Protein AF-A0A1A7ZQZ2-F1 (afdb_monomer)

InterPro domains:
  IPR002048 EF-hand domain [PF13405] (185-210)
  IPR002048 EF-hand domain [PS50222] (180-215)
  IPR002048 EF-hand domain [SM00054] (184-212)
  IPR011992 EF-hand domain pair [SSF47473] (107-256)

Foldseek 3Di:
DDCPPLQDLPDDALPHDDPVVSVVSVVVDPDDDDDDDDDPDDDDDPVCVVPVVVVVQVVQCVVCVVVVHDRDQWDDDPSFTFHAFLQWTFTLDFLLVVLLVLLVVQPQDLVLVVQLLVLLLVQCDDPHPHQKDALVRSCVSSVGPDSVSSQVSQVSQDPDRIDGSLLNNQQNVLQAPSDDPLVSLVSLQVSLPPVPPQADDLVSVQVSSCSNSSHGGDRCPSLLCQLCVPHGNGSVSSVCCCCPPPRNVCCSPPVSYHDDPDDPGGPDPPDPDPPPPPDDDDDDDDDDDDDD

Structure (mmCIF, N/CA/C/O backbone):
data_AF-A0A1A7ZQZ2-F1
#
_entry.id   AF-A0A1A7ZQZ2-F1
#
loop_
_atom_site.group_PDB
_atom_site.id
_atom_site.type_symbol
_atom_site.label_atom_id
_atom_site.label_alt_id
_atom_site.label_comp_id
_atom_site.label_asym_id
_atom_site.label_entity_id
_atom_site.label_seq_id
_atom_site.pdbx_PDB_ins_code
_atom_site.Cartn_x
_atom_site.Cartn_y
_atom_site.Cartn_z
_atom_site.occupancy
_atom_site.B_iso_or_equiv
_atom_site.auth_seq_id
_atom_site.auth_comp_id
_atom_site.auth_asym_id
_atom_site.auth_atom_id
_atom_site.pdbx_PDB_model_num
ATOM 1 N N . ARG A 1 1 ? 10.767 -25.974 -25.311 1.00 27.70 1 ARG A N 1
ATOM 2 C CA . ARG A 1 1 ? 11.818 -24.930 -25.396 1.00 27.70 1 ARG A CA 1
ATOM 3 C C . ARG A 1 1 ? 11.233 -23.662 -24.800 1.00 27.70 1 ARG A C 1
ATOM 5 O O . ARG A 1 1 ? 10.136 -23.304 -25.200 1.00 27.70 1 ARG A O 1
ATOM 12 N N . LEU A 1 2 ? 11.916 -23.093 -23.803 1.00 24.80 2 LEU A N 1
ATOM 13 C CA . LEU A 1 2 ? 11.577 -21.841 -23.124 1.00 24.80 2 LEU A CA 1
ATOM 14 C C . LEU A 1 2 ? 11.190 -20.768 -24.150 1.00 24.80 2 LEU A C 1
ATOM 16 O O . LEU A 1 2 ? 12.059 -20.237 -24.837 1.00 24.80 2 LEU A O 1
ATOM 20 N N . TRP A 1 3 ? 9.912 -20.413 -24.209 1.00 25.89 3 TRP A N 1
ATOM 21 C CA . TRP A 1 3 ? 9.538 -19.065 -24.607 1.00 25.89 3 TRP A CA 1
ATOM 22 C C . TRP A 1 3 ? 9.834 -18.179 -23.397 1.00 25.89 3 TRP A C 1
ATOM 24 O O . TRP A 1 3 ? 8.954 -17.855 -22.608 1.00 25.89 3 TRP A O 1
ATOM 34 N N . MET A 1 4 ? 11.113 -17.831 -23.214 1.00 28.89 4 MET A N 1
ATOM 35 C CA . MET A 1 4 ? 11.409 -16.521 -22.648 1.00 28.89 4 MET A CA 1
ATOM 36 C C . MET A 1 4 ? 10.669 -15.549 -23.556 1.00 28.89 4 MET A C 1
ATOM 38 O O . MET A 1 4 ? 10.944 -15.520 -24.756 1.00 28.89 4 MET A O 1
ATOM 42 N N . ALA A 1 5 ? 9.667 -14.867 -23.006 1.00 40.78 5 ALA A N 1
ATOM 43 C CA . ALA A 1 5 ? 8.962 -13.799 -23.687 1.00 40.78 5 ALA A CA 1
ATOM 44 C C . ALA A 1 5 ? 9.997 -12.962 -24.448 1.00 40.78 5 ALA A C 1
ATOM 46 O O . ALA A 1 5 ? 10.929 -12.437 -23.831 1.00 40.78 5 ALA A O 1
ATOM 47 N N . LEU A 1 6 ? 9.893 -12.903 -25.783 1.00 47.00 6 LEU A N 1
ATOM 48 C CA . LEU A 1 6 ? 10.636 -11.904 -26.540 1.00 47.00 6 LEU A CA 1
ATOM 49 C C . LEU A 1 6 ? 10.371 -10.576 -25.829 1.00 47.00 6 LEU A C 1
ATOM 51 O O . LEU A 1 6 ? 9.205 -10.230 -25.639 1.00 47.00 6 LEU A O 1
ATOM 55 N N . LYS A 1 7 ? 11.425 -9.879 -25.380 1.00 56.34 7 LYS A N 1
ATOM 56 C CA . LYS A 1 7 ? 11.291 -8.511 -24.868 1.00 56.34 7 LYS A CA 1
ATOM 57 C C . LYS A 1 7 ? 10.567 -7.717 -25.953 1.00 56.34 7 LYS A C 1
ATOM 59 O O . LYS A 1 7 ? 11.128 -7.460 -27.016 1.00 56.34 7 LYS A O 1
ATOM 64 N N . ASP A 1 8 ? 9.299 -7.434 -25.693 1.00 60.53 8 ASP A N 1
ATOM 65 C CA . ASP A 1 8 ? 8.398 -6.772 -26.618 1.00 60.53 8 ASP A CA 1
ATOM 66 C C . ASP A 1 8 ? 8.862 -5.318 -26.749 1.00 60.53 8 ASP A C 1
ATOM 68 O O . ASP A 1 8 ? 8.867 -4.565 -25.774 1.00 60.53 8 ASP A O 1
ATOM 72 N N . THR A 1 9 ? 9.360 -4.951 -27.929 1.00 68.12 9 THR A N 1
ATOM 73 C CA . THR A 1 9 ? 9.824 -3.589 -28.237 1.00 68.12 9 THR A CA 1
ATOM 74 C C . THR A 1 9 ? 8.686 -2.674 -28.679 1.00 68.12 9 THR A C 1
ATOM 76 O O . THR A 1 9 ? 8.892 -1.469 -28.808 1.00 68.12 9 THR A O 1
ATOM 79 N N . VAL A 1 10 ? 7.493 -3.233 -28.914 1.00 68.00 10 VAL A N 1
ATOM 80 C CA . VAL A 1 10 ? 6.331 -2.526 -29.463 1.00 68.00 10 VAL A CA 1
ATOM 81 C C . VAL A 1 10 ? 5.355 -2.148 -28.350 1.00 68.00 10 VAL A C 1
ATOM 83 O O . VAL A 1 10 ? 4.815 -1.041 -28.347 1.00 68.00 10 VAL A O 1
ATOM 86 N N . ARG A 1 11 ? 5.136 -3.036 -27.374 1.00 66.25 11 ARG A N 1
ATOM 87 C CA . ARG A 1 11 ? 4.240 -2.774 -26.241 1.00 66.25 11 ARG A CA 1
ATOM 88 C C . ARG A 1 11 ? 4.953 -1.994 -25.138 1.00 66.25 11 ARG A C 1
ATOM 90 O O . ARG A 1 11 ? 5.853 -2.498 -24.471 1.00 66.25 11 ARG A O 1
ATOM 97 N N . TRP A 1 12 ? 4.486 -0.775 -24.889 1.00 63.16 12 TRP A N 1
ATOM 98 C CA . TRP A 1 12 ? 4.912 0.030 -23.747 1.00 63.16 12 TRP A CA 1
ATOM 99 C C . TRP A 1 12 ? 4.118 -0.360 -22.500 1.00 63.16 12 TRP A C 1
ATOM 101 O O . TRP A 1 12 ? 2.915 -0.124 -22.419 1.00 63.16 12 TRP A O 1
ATOM 111 N N . ALA A 1 13 ? 4.798 -0.953 -21.522 1.00 64.44 13 ALA A N 1
ATOM 112 C CA . ALA A 1 13 ? 4.244 -1.241 -20.203 1.00 64.44 13 ALA A CA 1
ATOM 113 C C . ALA A 1 13 ? 4.771 -0.242 -19.161 1.00 64.44 13 ALA A C 1
ATOM 115 O O . ALA A 1 13 ? 5.848 0.330 -19.322 1.00 64.44 13 ALA A O 1
ATOM 116 N N . TYR A 1 14 ? 4.036 -0.062 -18.060 1.00 60.78 14 TYR A N 1
ATOM 117 C CA . TYR A 1 14 ? 4.428 0.841 -16.966 1.00 60.78 14 TYR A CA 1
ATOM 118 C C . TYR A 1 14 ? 5.771 0.450 -16.310 1.00 60.78 14 TYR A C 1
ATOM 120 O O . TYR A 1 14 ? 6.513 1.321 -15.868 1.00 60.78 14 TYR A O 1
ATOM 128 N N . ASN A 1 15 ? 6.095 -0.849 -16.276 1.00 63.97 15 ASN A N 1
ATOM 129 C CA . ASN A 1 15 ? 7.399 -1.394 -15.883 1.00 63.97 15 ASN A CA 1
ATOM 130 C C . ASN A 1 15 ? 8.128 -1.962 -17.114 1.00 63.97 15 ASN A C 1
ATOM 132 O O . ASN A 1 15 ? 8.557 -3.116 -17.139 1.00 63.97 15 ASN A O 1
ATOM 136 N N . GLY A 1 16 ? 8.125 -1.177 -18.190 1.00 65.56 16 GLY A N 1
ATOM 137 C CA . GLY A 1 16 ? 8.640 -1.562 -19.494 1.00 65.56 16 GLY A CA 1
ATOM 138 C C . GLY A 1 16 ? 10.149 -1.385 -19.638 1.00 65.56 16 GLY A C 1
ATOM 139 O O . GLY A 1 16 ? 10.826 -0.751 -18.831 1.00 65.56 16 GLY A O 1
ATOM 140 N N . THR A 1 17 ? 10.658 -1.946 -20.727 1.00 73.75 17 THR A N 1
ATOM 141 C CA . THR A 1 17 ? 12.045 -1.842 -21.180 1.00 73.75 17 THR A CA 1
ATOM 142 C C . THR A 1 17 ? 12.477 -0.374 -21.302 1.00 73.75 17 THR A C 1
ATOM 144 O O . THR A 1 17 ? 11.723 0.457 -21.813 1.00 73.75 17 THR A O 1
ATOM 147 N N . THR A 1 18 ? 13.688 -0.026 -20.856 1.00 78.62 18 THR A N 1
ATOM 148 C CA . THR A 1 18 ? 14.176 1.362 -20.966 1.00 78.62 18 THR A CA 1
ATOM 149 C C . THR A 1 18 ? 14.330 1.772 -22.432 1.00 78.62 18 THR A C 1
ATOM 151 O O . THR A 1 18 ? 14.593 0.934 -23.291 1.00 78.62 18 THR A O 1
ATOM 154 N N . TRP A 1 19 ? 14.240 3.070 -22.749 1.00 81.31 19 TRP A N 1
ATOM 155 C CA . TRP A 1 19 ? 14.317 3.527 -24.147 1.00 81.31 19 TRP A CA 1
ATOM 156 C C . TRP A 1 19 ? 15.609 3.086 -24.860 1.00 81.31 19 TRP A C 1
ATOM 158 O O . TRP A 1 19 ? 15.578 2.770 -26.045 1.00 81.31 19 TRP A O 1
ATOM 168 N N . LYS A 1 20 ? 16.739 3.010 -24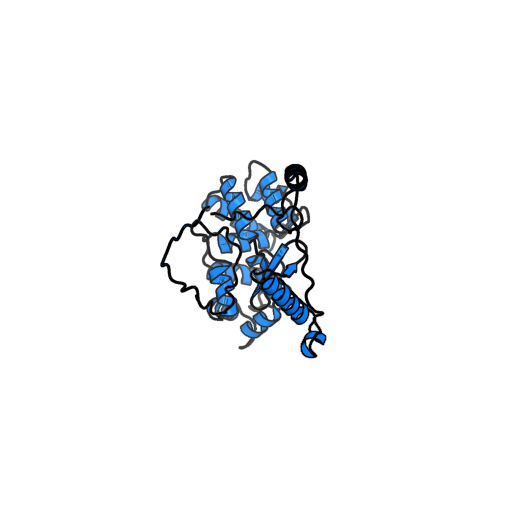.139 1.00 85.12 20 LYS A N 1
ATOM 169 C CA . LYS A 1 20 ? 18.024 2.541 -24.687 1.00 85.12 20 LYS A CA 1
ATOM 170 C C . LYS A 1 20 ? 17.965 1.068 -25.064 1.00 85.12 20 LYS A C 1
ATOM 172 O O . LYS A 1 20 ? 18.412 0.687 -26.141 1.00 85.12 20 LYS A O 1
ATOM 177 N N . GLU A 1 21 ? 17.399 0.251 -24.182 1.00 82.94 21 GLU A N 1
ATOM 178 C CA . GLU A 1 21 ? 17.179 -1.165 -24.450 1.00 82.94 21 GLU A CA 1
ATOM 179 C C . GLU A 1 21 ? 16.176 -1.356 -25.593 1.00 82.94 21 GLU A C 1
ATOM 181 O O . GLU A 1 21 ? 16.406 -2.205 -26.442 1.00 82.94 21 GLU A O 1
ATOM 186 N N . VAL A 1 22 ? 15.108 -0.553 -25.670 1.00 84.38 22 VAL A N 1
ATOM 187 C CA . VAL A 1 22 ? 14.148 -0.598 -26.787 1.00 84.38 22 VAL A CA 1
ATOM 188 C C . VAL A 1 22 ? 14.855 -0.310 -28.106 1.00 84.38 22 VAL A C 1
ATOM 190 O O . VAL A 1 22 ? 14.703 -1.086 -29.045 1.00 84.38 22 VAL A O 1
ATOM 193 N N . VAL A 1 23 ? 15.662 0.754 -28.175 1.00 85.69 23 VAL A N 1
ATOM 194 C CA . VAL A 1 23 ? 16.446 1.080 -29.375 1.00 85.69 23 VAL A CA 1
ATOM 195 C C . VAL A 1 23 ? 17.375 -0.075 -29.726 1.00 85.69 23 VAL A C 1
ATOM 197 O O . VAL A 1 23 ? 17.334 -0.545 -30.855 1.00 85.69 23 VAL A O 1
ATOM 200 N N . TRP A 1 24 ? 18.144 -0.582 -28.762 1.00 86.25 24 TRP A N 1
ATOM 201 C CA . TRP A 1 24 ? 19.064 -1.700 -28.977 1.00 86.25 24 TRP A CA 1
ATOM 202 C C . TRP A 1 24 ? 18.358 -2.967 -29.472 1.00 86.25 24 TRP A C 1
ATOM 204 O O . TRP A 1 24 ? 18.794 -3.589 -30.438 1.00 86.25 24 TRP A O 1
ATOM 214 N N . HIS A 1 25 ? 17.253 -3.354 -28.836 1.00 82.88 25 HIS A N 1
ATOM 215 C CA . HIS A 1 25 ? 16.482 -4.530 -29.223 1.00 82.88 25 HIS A CA 1
ATOM 216 C C . HIS A 1 25 ? 15.820 -4.350 -30.589 1.00 82.88 25 HIS A C 1
ATOM 218 O O . HIS A 1 25 ? 15.781 -5.304 -31.359 1.00 82.88 25 HIS A O 1
ATOM 224 N N . THR A 1 26 ? 15.356 -3.141 -30.910 1.00 83.38 26 THR A N 1
ATOM 225 C CA . THR A 1 26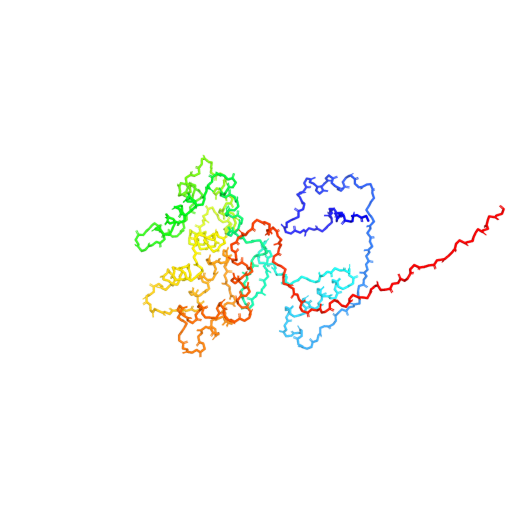 ? 14.751 -2.828 -32.210 1.00 83.38 26 THR A CA 1
ATOM 226 C C . THR A 1 26 ? 15.798 -2.860 -33.319 1.00 83.38 26 THR A C 1
ATOM 228 O O . THR A 1 26 ? 15.580 -3.497 -34.341 1.00 83.38 26 THR A O 1
ATOM 231 N N . THR A 1 27 ? 16.968 -2.246 -33.119 1.00 85.25 27 THR A N 1
ATOM 232 C CA . THR A 1 27 ? 18.039 -2.234 -34.130 1.00 85.25 27 THR A CA 1
ATOM 233 C C . THR A 1 27 ? 18.739 -3.583 -34.278 1.00 85.25 27 THR A C 1
ATOM 235 O O . THR A 1 27 ? 19.293 -3.867 -35.337 1.00 85.25 27 THR A O 1
ATOM 238 N N . SER A 1 28 ? 18.693 -4.436 -33.251 1.00 86.00 28 SER A N 1
ATOM 239 C CA . SER A 1 28 ? 19.222 -5.806 -33.308 1.00 86.00 28 SER A CA 1
ATOM 240 C C . SER A 1 28 ? 18.268 -6.799 -33.987 1.00 86.00 28 SER A C 1
ATOM 242 O O . SER A 1 28 ? 18.670 -7.925 -34.279 1.00 86.00 28 SER A O 1
ATOM 244 N N . GLN A 1 29 ? 17.010 -6.418 -34.242 1.00 81.44 29 GLN A N 1
ATOM 245 C CA . GLN A 1 29 ? 16.034 -7.234 -34.967 1.00 81.44 29 GLN A CA 1
ATOM 246 C C . GLN A 1 29 ? 15.949 -6.766 -36.423 1.00 81.44 29 GLN A C 1
ATOM 248 O O . GLN A 1 29 ? 15.267 -5.800 -36.740 1.00 81.44 29 GLN A O 1
ATOM 253 N N . LEU A 1 30 ? 16.617 -7.482 -37.334 1.00 80.25 30 LEU A N 1
ATOM 254 C CA . LEU A 1 30 ? 16.570 -7.178 -38.775 1.00 80.25 30 LEU A CA 1
ATOM 255 C C . LEU A 1 30 ? 15.156 -7.303 -39.373 1.00 80.25 30 LEU A C 1
ATOM 257 O O . LEU A 1 30 ? 14.872 -6.700 -40.404 1.00 80.25 30 LEU A O 1
ATOM 261 N N . TYR A 1 31 ? 14.283 -8.097 -38.745 1.00 80.94 31 TYR A N 1
ATOM 262 C CA . TYR A 1 31 ? 12.901 -8.284 -39.165 1.00 80.94 31 TYR A CA 1
ATOM 263 C C . TYR A 1 31 ? 12.002 -8.610 -37.967 1.00 80.94 31 TYR A C 1
ATOM 265 O O . TYR A 1 31 ? 12.311 -9.512 -37.185 1.00 80.94 31 TYR A O 1
ATOM 273 N N . THR A 1 32 ? 10.875 -7.906 -37.849 1.00 77.25 32 THR A N 1
ATOM 274 C CA . THR A 1 32 ? 9.854 -8.144 -36.819 1.00 77.25 32 THR A CA 1
ATOM 275 C C . THR A 1 32 ? 8.579 -8.632 -37.496 1.00 77.25 32 THR A C 1
ATOM 277 O O . THR A 1 32 ? 7.908 -7.886 -38.206 1.00 77.25 32 THR A O 1
ATOM 280 N N . ASN A 1 33 ? 8.240 -9.901 -37.271 1.00 81.12 33 ASN A N 1
ATOM 281 C CA . ASN A 1 33 ? 6.971 -10.466 -37.714 1.00 81.12 33 ASN A CA 1
ATOM 282 C C . ASN A 1 33 ? 5.835 -9.941 -36.833 1.00 81.12 33 ASN A C 1
ATOM 284 O O . ASN A 1 33 ? 5.819 -10.205 -35.632 1.00 81.12 33 ASN A O 1
ATOM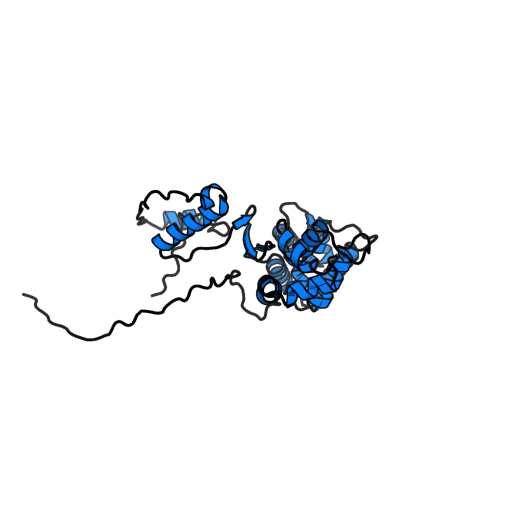 288 N N . MET A 1 34 ? 4.868 -9.246 -37.431 1.00 78.44 34 MET A N 1
ATOM 289 C CA . MET A 1 34 ? 3.651 -8.797 -36.756 1.00 78.44 34 MET A CA 1
ATOM 290 C C . MET A 1 34 ? 2.434 -9.303 -37.523 1.00 78.44 34 MET A C 1
ATOM 292 O O . MET A 1 34 ? 2.335 -9.119 -38.732 1.00 78.44 34 MET A O 1
ATOM 296 N N . THR A 1 35 ? 1.503 -9.934 -36.813 1.00 83.19 35 THR A N 1
ATOM 297 C CA . THR A 1 35 ? 0.187 -10.299 -37.348 1.00 83.19 35 THR A CA 1
ATOM 298 C C . THR A 1 35 ? -0.851 -9.416 -36.676 1.00 83.19 35 THR A C 1
ATOM 300 O O . THR A 1 35 ? -0.842 -9.283 -35.454 1.00 83.19 35 THR A O 1
ATOM 303 N N . VAL A 1 36 ? -1.715 -8.791 -37.472 1.00 83.94 36 VAL A N 1
ATOM 304 C CA . VAL A 1 36 ? -2.834 -7.985 -36.976 1.00 83.94 36 VAL A CA 1
ATOM 305 C C . VAL A 1 36 ? -4.116 -8.738 -37.273 1.00 83.94 36 VAL A C 1
ATOM 307 O O . VAL A 1 36 ? -4.400 -9.045 -38.429 1.00 83.94 36 VAL A O 1
ATOM 310 N N . GLU A 1 37 ? -4.883 -9.022 -36.229 1.00 86.88 37 GLU A N 1
ATOM 311 C CA . GLU A 1 37 ? -6.204 -9.627 -36.333 1.00 86.88 37 GLU A CA 1
ATOM 312 C C . GLU A 1 37 ? -7.262 -8.590 -35.953 1.00 86.88 37 GLU A C 1
ATOM 314 O O . GLU A 1 37 ? -7.161 -7.928 -34.918 1.00 86.88 37 GLU A O 1
ATOM 319 N N . PHE A 1 38 ? -8.275 -8.435 -36.804 1.00 89.94 38 PHE A N 1
ATOM 320 C CA . PHE A 1 38 ? -9.390 -7.530 -36.552 1.00 89.94 38 PHE A CA 1
ATOM 321 C C . PHE A 1 38 ? -10.544 -8.309 -35.931 1.00 89.94 38 PHE A C 1
ATOM 323 O O . PHE A 1 38 ? -11.160 -9.150 -36.584 1.00 89.94 38 PHE A O 1
ATOM 330 N N . LEU A 1 39 ? -10.845 -8.007 -34.670 1.00 92.00 39 LEU A N 1
ATOM 331 C CA . LEU A 1 39 ? -12.006 -8.566 -33.987 1.00 92.00 39 LEU A CA 1
ATOM 332 C C . LEU A 1 39 ? -13.304 -7.919 -34.496 1.00 92.00 39 LEU A C 1
ATOM 334 O O . LEU A 1 39 ? -13.290 -6.754 -34.908 1.00 92.00 39 LEU A O 1
ATOM 338 N N . PRO A 1 40 ? -14.436 -8.648 -34.467 1.00 92.69 40 PRO A N 1
ATOM 339 C CA . PRO A 1 40 ? -15.733 -8.074 -34.801 1.00 92.69 40 PRO A CA 1
ATOM 340 C C . PRO A 1 40 ? -16.069 -6.902 -33.872 1.00 92.69 40 PRO A C 1
ATOM 342 O O . PRO A 1 40 ? -15.642 -6.860 -32.717 1.00 92.69 40 PRO A O 1
ATOM 345 N N . VAL A 1 41 ? -16.866 -5.958 -34.378 1.00 92.19 41 VAL A N 1
ATOM 346 C CA . VAL A 1 41 ? -17.305 -4.790 -33.604 1.00 92.19 41 VAL A CA 1
ATOM 347 C C . VAL A 1 41 ? -18.073 -5.255 -32.366 1.00 92.19 41 VAL A C 1
ATOM 349 O O . VAL A 1 41 ? -19.110 -5.913 -32.481 1.00 92.19 41 VAL A O 1
ATOM 352 N N . TYR A 1 42 ? -17.560 -4.905 -31.187 1.00 92.62 42 TYR A N 1
ATOM 353 C CA . TYR A 1 42 ? -18.209 -5.196 -29.915 1.00 92.62 42 TYR A CA 1
ATOM 354 C C . TYR A 1 42 ? -19.295 -4.152 -29.641 1.00 92.62 42 TYR A C 1
ATOM 356 O O . TYR A 1 42 ? -19.020 -2.953 -29.632 1.00 92.62 42 TYR A O 1
ATOM 364 N N . ASN A 1 43 ? -20.535 -4.608 -29.450 1.00 93.31 43 ASN A N 1
ATOM 365 C CA . ASN A 1 43 ? -21.679 -3.738 -29.192 1.00 93.31 43 ASN A CA 1
ATOM 366 C C . ASN A 1 43 ? -22.093 -3.864 -27.721 1.00 93.31 43 ASN A C 1
ATOM 368 O O . ASN A 1 43 ? -22.396 -4.982 -27.302 1.00 93.31 43 ASN A O 1
ATOM 372 N N . PRO A 1 44 ? -22.135 -2.756 -26.958 1.00 93.94 44 PRO A N 1
ATOM 373 C CA . PRO A 1 44 ? -22.436 -2.802 -25.534 1.00 93.94 44 PRO A CA 1
ATOM 374 C C . PRO A 1 44 ? -23.884 -3.223 -25.256 1.00 93.94 44 PRO A C 1
ATOM 376 O O . PRO A 1 44 ? -24.811 -2.770 -25.940 1.00 93.94 44 PRO A O 1
ATOM 379 N N . SER A 1 45 ? -24.081 -4.018 -24.205 1.00 93.81 45 SER A N 1
ATOM 380 C CA . SER A 1 45 ? -25.398 -4.311 -23.627 1.00 93.81 45 SER A CA 1
ATOM 381 C C . SER A 1 45 ? -26.002 -3.087 -22.918 1.00 93.81 45 SER A C 1
ATOM 383 O O . SER A 1 45 ? -25.331 -2.079 -22.696 1.00 93.81 45 SER A O 1
ATOM 385 N N . GLU A 1 46 ? -27.281 -3.142 -22.535 1.00 94.44 46 GLU A N 1
ATOM 386 C CA . GLU A 1 46 ? -27.922 -2.042 -21.790 1.00 94.44 46 GLU A CA 1
ATOM 387 C C . GLU A 1 46 ? -27.314 -1.831 -20.395 1.00 94.44 46 GLU A C 1
ATOM 389 O O . GLU A 1 46 ? -27.317 -0.716 -19.873 1.00 94.44 46 GLU A O 1
ATOM 394 N N . GLU A 1 47 ? -26.777 -2.889 -19.793 1.00 91.50 47 GLU A N 1
ATOM 395 C CA . GLU A 1 47 ? -26.036 -2.837 -18.535 1.00 91.50 47 GLU A CA 1
ATOM 396 C C . GLU A 1 47 ? -24.671 -2.167 -18.735 1.00 91.50 47 GLU A C 1
ATOM 398 O O . GLU A 1 47 ? -24.325 -1.246 -17.999 1.00 91.50 47 GLU A O 1
ATOM 403 N N . GLU A 1 48 ? -23.935 -2.549 -19.780 1.00 92.00 48 GLU A N 1
ATOM 404 C CA . GLU A 1 48 ? -22.635 -1.957 -20.133 1.00 92.00 48 GLU A CA 1
ATOM 405 C C . GLU A 1 48 ? -22.747 -0.489 -20.561 1.00 92.00 48 GLU A C 1
ATOM 407 O O . GLU A 1 48 ? -21.843 0.308 -20.325 1.00 92.00 48 GLU A O 1
ATOM 412 N N . LYS A 1 49 ? -23.880 -0.086 -21.146 1.00 92.31 49 LYS A N 1
ATOM 413 C CA . LYS A 1 49 ? -24.157 1.330 -21.437 1.00 92.31 49 LYS A CA 1
ATOM 414 C C . LYS A 1 49 ? -24.289 2.176 -20.171 1.00 92.31 49 LYS A C 1
ATOM 416 O O . LYS A 1 49 ? -24.061 3.383 -20.229 1.00 92.31 49 LYS A O 1
ATOM 421 N N . LYS A 1 50 ? -24.688 1.569 -19.049 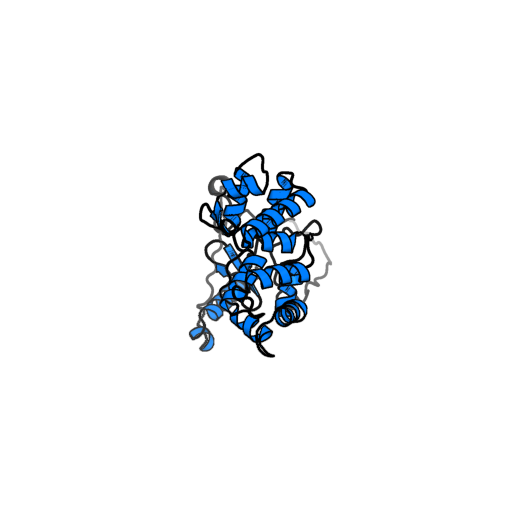1.00 92.81 50 LYS A N 1
ATOM 422 C CA . LYS A 1 50 ? -24.816 2.243 -17.748 1.00 92.81 50 LYS A CA 1
ATOM 423 C C . LYS A 1 50 ? -23.516 2.201 -16.947 1.00 92.81 50 LYS A C 1
ATOM 425 O O . LYS A 1 50 ? -23.302 3.095 -16.134 1.00 92.81 50 LYS A O 1
ATOM 430 N N . ASP A 1 51 ? -22.669 1.201 -17.187 1.00 88.44 51 ASP A N 1
ATOM 431 C CA . ASP A 1 51 ? -21.389 1.004 -16.505 1.00 88.44 51 ASP A CA 1
ATOM 432 C C . ASP A 1 51 ? -20.213 0.928 -17.505 1.00 88.44 51 ASP A C 1
ATOM 434 O O . ASP A 1 51 ? -19.925 -0.137 -18.066 1.00 88.44 51 ASP A O 1
ATOM 438 N N . PRO A 1 52 ? -19.488 2.047 -17.707 1.00 87.50 52 PRO A N 1
ATOM 439 C CA . PRO A 1 52 ? -18.317 2.088 -18.580 1.00 87.50 52 PRO A CA 1
ATOM 440 C C . PRO A 1 52 ? -17.179 1.147 -18.159 1.00 87.50 52 PRO A C 1
ATOM 442 O O . PRO A 1 52 ? -16.413 0.708 -19.018 1.00 87.50 52 PRO A O 1
ATOM 445 N N . GLY A 1 53 ? -17.041 0.846 -16.861 1.00 84.31 53 GLY A N 1
ATOM 446 C CA . GLY A 1 53 ? -16.010 -0.062 -16.355 1.00 84.31 53 GLY A CA 1
ATOM 447 C C . GLY A 1 53 ? -16.300 -1.501 -16.767 1.00 84.31 53 GLY A C 1
ATOM 448 O O . GLY A 1 53 ? -15.437 -2.174 -17.328 1.00 84.31 53 GLY A O 1
ATOM 449 N N . LEU A 1 54 ? -17.556 -1.926 -16.610 1.00 86.38 54 LEU A N 1
ATOM 450 C CA . LEU A 1 54 ? -18.016 -3.245 -17.044 1.00 86.38 54 LEU A CA 1
ATOM 451 C C . LEU A 1 54 ? -17.791 -3.473 -18.547 1.00 86.38 54 LEU A C 1
ATOM 453 O O . LEU A 1 54 ? -17.342 -4.547 -18.953 1.00 86.38 54 LEU A O 1
ATOM 457 N N . TYR A 1 55 ? -18.058 -2.455 -19.369 1.00 90.44 55 TYR A N 1
ATOM 458 C CA . TYR A 1 55 ? -17.770 -2.504 -20.802 1.00 90.44 55 TYR A CA 1
ATOM 459 C C . TYR A 1 55 ? -16.275 -2.713 -21.082 1.00 90.44 55 TYR A C 1
ATOM 461 O O . TYR A 1 55 ? -15.904 -3.589 -21.867 1.00 90.44 55 TYR A O 1
ATOM 469 N N . ALA A 1 56 ? -15.407 -1.931 -20.429 1.00 87.81 56 ALA A N 1
ATOM 470 C CA . ALA A 1 56 ? -13.961 -2.032 -20.602 1.00 87.81 56 ALA A CA 1
ATOM 471 C C . ALA A 1 56 ? -13.432 -3.421 -20.206 1.00 87.81 56 ALA A C 1
ATOM 473 O O . ALA A 1 56 ? -12.661 -4.016 -20.963 1.00 87.81 56 ALA A O 1
ATOM 474 N N . ASP A 1 57 ? -13.908 -3.972 -19.087 1.00 86.00 57 ASP A N 1
ATOM 475 C CA . ASP A 1 57 ? -13.542 -5.308 -18.611 1.00 86.00 57 ASP A CA 1
ATOM 476 C C . ASP A 1 57 ? -13.943 -6.402 -19.606 1.00 86.00 57 ASP A C 1
ATOM 478 O O . ASP A 1 57 ? -13.187 -7.344 -19.864 1.00 86.00 57 ASP A O 1
ATOM 482 N N . ASN A 1 58 ? -15.139 -6.303 -20.187 1.00 90.62 58 ASN A N 1
ATOM 483 C CA . ASN A 1 58 ? -15.626 -7.300 -21.136 1.00 90.62 58 ASN A CA 1
ATOM 484 C C . ASN A 1 58 ? -14.890 -7.221 -22.478 1.00 90.62 58 ASN A C 1
ATOM 486 O O . ASN A 1 58 ? -14.502 -8.260 -23.022 1.00 90.62 58 ASN A O 1
ATOM 490 N N . VAL A 1 59 ? -14.599 -6.012 -22.969 1.00 91.12 59 VAL A N 1
ATOM 491 C CA . VAL A 1 59 ? -13.747 -5.809 -24.151 1.00 91.12 59 VAL A CA 1
ATOM 492 C C . VAL A 1 59 ? -12.337 -6.348 -23.906 1.00 91.12 59 VAL A C 1
ATOM 494 O O . VAL A 1 59 ? -11.789 -7.053 -24.755 1.00 91.12 59 VAL A O 1
ATOM 497 N N . GLN A 1 60 ? -11.755 -6.088 -22.735 1.00 88.88 60 GLN A N 1
ATOM 498 C CA . GLN A 1 60 ? -10.436 -6.602 -22.375 1.00 88.88 60 GLN A CA 1
ATOM 499 C C . GLN A 1 60 ? -10.422 -8.135 -22.337 1.00 88.88 60 GLN A C 1
ATOM 501 O O . GLN A 1 60 ? -9.513 -8.747 -22.896 1.00 88.88 60 GLN A O 1
ATOM 506 N N . LYS A 1 61 ? -11.438 -8.778 -21.745 1.00 89.19 61 LYS A N 1
ATOM 507 C CA . LYS A 1 61 ? -11.575 -10.247 -21.742 1.00 89.19 61 LYS A CA 1
ATOM 508 C C . LYS A 1 61 ? -11.704 -10.812 -23.153 1.00 89.19 61 LYS A C 1
ATOM 510 O O . LYS A 1 61 ? -11.104 -11.847 -23.446 1.00 89.19 61 LYS A O 1
ATOM 515 N N . LEU A 1 62 ? -12.451 -10.140 -24.031 1.00 91.31 62 LEU A N 1
ATOM 516 C CA . LEU A 1 62 ? -12.582 -10.526 -25.436 1.00 91.31 62 LEU A CA 1
ATOM 517 C C . LEU A 1 62 ? -11.223 -10.473 -26.152 1.00 91.31 62 LEU A C 1
ATOM 519 O O . LEU A 1 62 ? -10.838 -11.444 -26.805 1.00 91.31 62 LEU A O 1
ATOM 523 N N . MET A 1 63 ? -10.478 -9.377 -25.982 1.00 90.25 63 MET A N 1
ATOM 524 C CA . MET A 1 63 ? -9.136 -9.213 -26.552 1.00 90.25 63 MET A CA 1
ATOM 525 C C . MET A 1 63 ? -8.143 -10.236 -25.987 1.00 90.25 63 MET A C 1
ATOM 527 O O . MET A 1 63 ? -7.408 -10.863 -26.746 1.00 90.25 63 MET A O 1
ATOM 531 N N . ALA A 1 64 ? -8.145 -10.451 -24.670 1.00 88.31 64 ALA A N 1
ATOM 532 C CA . ALA A 1 64 ? -7.276 -11.414 -23.999 1.00 88.31 64 ALA A CA 1
ATOM 533 C C . ALA A 1 64 ? -7.531 -12.846 -24.496 1.00 88.31 64 ALA A C 1
ATOM 535 O O . ALA A 1 64 ? -6.590 -13.571 -24.822 1.00 88.31 64 ALA A O 1
ATOM 536 N N . LYS A 1 65 ? -8.809 -13.217 -24.656 1.00 89.81 65 LYS A N 1
ATOM 537 C CA . LYS A 1 65 ? -9.218 -14.510 -25.214 1.00 89.81 65 LYS A CA 1
ATOM 538 C C . LYS A 1 65 ? -8.725 -14.702 -26.648 1.00 89.81 65 LYS A C 1
ATOM 540 O O . LYS A 1 65 ? -8.218 -15.776 -26.954 1.00 89.81 65 LYS A O 1
ATOM 545 N N . ALA A 1 66 ? -8.856 -13.690 -27.507 1.00 89.19 66 ALA A N 1
ATOM 546 C CA . ALA A 1 66 ? -8.364 -13.757 -28.884 1.00 89.19 66 ALA A CA 1
ATOM 547 C C . ALA A 1 66 ? -6.831 -13.884 -28.950 1.00 89.19 66 ALA A C 1
ATOM 549 O O . ALA A 1 66 ? -6.303 -14.649 -29.748 1.00 89.19 66 ALA A O 1
ATOM 550 N N . LEU A 1 67 ? -6.119 -13.193 -28.055 1.00 85.75 67 LEU A N 1
ATOM 551 C CA . LEU A 1 67 ? -4.658 -13.239 -27.958 1.00 85.75 67 LEU A CA 1
ATOM 552 C C . LEU A 1 67 ? -4.114 -14.489 -27.241 1.00 85.75 67 LEU A C 1
ATOM 554 O O . LEU A 1 67 ? -2.900 -14.684 -27.209 1.00 85.75 67 LEU A O 1
ATOM 558 N N . GLY A 1 68 ? -4.974 -15.319 -26.641 1.00 85.69 68 GLY A N 1
ATOM 559 C CA . GLY A 1 68 ? -4.554 -16.481 -25.852 1.00 85.69 68 GLY A CA 1
ATOM 560 C C . GLY A 1 68 ? -3.793 -16.118 -24.571 1.00 85.69 68 GLY A C 1
ATOM 561 O O . GLY A 1 68 ? -2.992 -16.917 -24.086 1.00 85.69 68 GLY A O 1
ATOM 562 N N . VAL A 1 69 ? -4.018 -14.919 -24.028 1.00 83.75 69 VAL A N 1
ATOM 563 C CA . VAL A 1 69 ? -3.392 -14.430 -22.789 1.00 83.75 69 VAL A CA 1
ATOM 564 C C . VAL A 1 69 ? -4.436 -14.319 -21.673 1.00 83.75 69 VAL A C 1
ATOM 566 O O . VAL A 1 69 ? -5.620 -14.134 -21.958 1.00 83.75 69 VAL A O 1
ATOM 569 N N . PRO A 1 70 ? -4.046 -14.432 -20.392 1.00 83.19 70 PRO A N 1
ATOM 570 C CA . PRO A 1 70 ? -4.979 -14.203 -19.297 1.00 83.19 70 PRO A CA 1
ATOM 571 C C . PRO A 1 70 ? -5.435 -12.738 -19.274 1.00 83.19 70 PRO A C 1
ATOM 573 O O . PRO A 1 70 ? -4.632 -11.823 -19.465 1.00 83.19 70 PRO A O 1
ATOM 576 N N . ALA A 1 71 ? -6.725 -12.518 -19.021 1.00 80.38 71 ALA A N 1
ATOM 577 C CA . ALA A 1 71 ? -7.231 -11.185 -18.716 1.00 80.38 71 ALA A CA 1
ATOM 578 C C . ALA A 1 71 ? -6.696 -10.729 -17.350 1.00 80.38 71 ALA A C 1
ATOM 580 O O . ALA A 1 71 ? -6.540 -11.546 -16.440 1.00 80.38 71 ALA A O 1
ATOM 581 N N . THR A 1 72 ? -6.424 -9.434 -17.212 1.00 78.19 72 THR A N 1
ATOM 582 C CA . THR A 1 72 ? -5.903 -8.838 -15.976 1.00 78.19 72 THR A CA 1
ATOM 583 C C . THR A 1 72 ? -6.924 -7.882 -15.389 1.00 78.19 72 THR A C 1
ATOM 585 O O . THR A 1 72 ? -7.389 -6.993 -16.089 1.00 78.19 72 THR A O 1
ATOM 588 N N . ASP A 1 73 ? -7.192 -7.983 -14.099 1.00 75.81 73 ASP A N 1
ATOM 589 C CA . ASP A 1 73 ? -8.090 -7.107 -13.338 1.00 75.81 73 ASP A CA 1
ATOM 590 C C . ASP A 1 73 ? -7.390 -5.848 -12.790 1.00 75.81 73 ASP A C 1
ATOM 592 O O . ASP A 1 73 ? -7.852 -5.220 -11.835 1.00 75.81 73 ASP A O 1
ATOM 596 N N . TYR A 1 74 ? -6.252 -5.477 -13.383 1.00 82.31 74 TYR A N 1
ATOM 597 C CA . TYR A 1 74 ? -5.506 -4.294 -12.982 1.00 82.31 74 TYR A CA 1
ATOM 598 C C . TYR A 1 74 ? -6.079 -3.031 -13.612 1.00 82.31 74 TYR A C 1
ATOM 600 O O . TYR A 1 74 ? -6.284 -2.952 -14.824 1.00 82.31 74 TYR A O 1
ATOM 608 N N . VAL A 1 75 ? -6.220 -2.001 -12.787 1.00 82.69 75 VAL A N 1
ATOM 609 C CA . VAL A 1 75 ? -6.560 -0.643 -13.200 1.00 82.69 75 VAL A CA 1
ATOM 610 C C . VAL A 1 75 ? -5.329 0.237 -13.025 1.00 82.69 75 VAL A C 1
ATOM 612 O O . VAL A 1 75 ? -4.561 0.080 -12.078 1.00 82.69 75 VAL A O 1
ATOM 615 N N . MET A 1 76 ? -5.105 1.165 -13.953 1.00 82.00 76 MET A N 1
ATOM 616 C CA . MET A 1 76 ? -4.018 2.134 -13.828 1.00 82.00 76 MET A CA 1
ATOM 617 C C . MET A 1 76 ? -4.467 3.317 -12.971 1.00 82.00 76 MET A C 1
ATOM 619 O O . MET A 1 76 ? -5.253 4.148 -13.419 1.00 82.00 76 MET A O 1
ATOM 623 N N . GLU A 1 77 ? -3.910 3.437 -11.767 1.00 82.62 77 GLU A N 1
ATOM 624 C CA . GLU A 1 77 ? -4.048 4.631 -10.935 1.00 82.62 77 GLU A CA 1
ATOM 625 C C . GLU A 1 77 ? -2.784 5.492 -11.075 1.00 82.62 77 GLU A C 1
ATOM 627 O O . GLU A 1 77 ? -1.710 5.236 -10.519 1.00 82.62 77 GLU A O 1
ATOM 632 N N . GLY A 1 78 ? -2.884 6.521 -11.920 1.00 81.00 78 GLY A N 1
ATOM 633 C CA . GLY A 1 78 ? -1.738 7.334 -12.313 1.00 81.00 78 GLY A CA 1
ATOM 634 C C . GLY A 1 78 ? -0.732 6.535 -13.148 1.00 81.00 78 GLY A C 1
ATOM 635 O O . GLY A 1 78 ? -0.954 6.298 -14.329 1.00 81.00 78 GLY A O 1
ATOM 636 N N . ARG A 1 79 ? 0.410 6.162 -12.553 1.00 75.69 79 ARG A N 1
ATOM 637 C CA . ARG A 1 79 ? 1.469 5.359 -13.211 1.00 75.69 79 ARG A CA 1
ATOM 638 C C . ARG A 1 79 ? 1.649 3.976 -12.586 1.00 75.69 79 ARG A C 1
ATOM 640 O O . ARG A 1 79 ? 2.540 3.237 -12.999 1.00 75.69 79 ARG A O 1
ATOM 647 N N . LEU A 1 80 ? 0.846 3.651 -11.578 1.00 82.00 80 LEU A N 1
ATOM 648 C CA . LEU A 1 80 ? 0.934 2.397 -10.850 1.00 82.00 80 LEU A CA 1
ATOM 649 C C . LEU A 1 80 ? -0.290 1.554 -11.199 1.00 82.00 80 LEU A C 1
ATOM 651 O O . LEU A 1 80 ? -1.412 2.051 -11.088 1.00 82.00 80 LEU A O 1
ATOM 655 N N . PRO A 1 81 ? -0.114 0.299 -11.627 1.00 86.94 81 PRO A N 1
ATOM 656 C CA . PRO A 1 81 ? -1.235 -0.613 -11.673 1.00 86.94 81 PRO A CA 1
ATOM 657 C C . PRO A 1 81 ? -1.628 -0.991 -10.252 1.00 86.94 81 PRO A C 1
ATOM 659 O O . PRO A 1 81 ? -0.784 -1.299 -9.399 1.00 86.94 81 PRO A O 1
ATOM 662 N N . VAL A 1 82 ? -2.929 -1.010 -10.032 1.00 89.75 82 VAL A N 1
ATOM 663 C CA . VAL A 1 82 ? -3.558 -1.464 -8.804 1.00 89.75 82 VAL A CA 1
ATOM 664 C C . VAL A 1 82 ? -4.540 -2.578 -9.142 1.00 89.75 82 VAL A C 1
ATOM 666 O O . VAL A 1 82 ? -5.188 -2.554 -10.185 1.00 89.75 82 VAL A O 1
ATOM 669 N N . SER A 1 83 ? -4.639 -3.568 -8.267 1.00 90.00 83 SER A N 1
ATOM 670 C CA . SER A 1 83 ? -5.749 -4.524 -8.257 1.00 90.00 83 SER A CA 1
ATOM 671 C C . SER A 1 83 ? -6.807 -4.036 -7.277 1.00 90.00 83 SER A C 1
ATOM 673 O O . SER A 1 83 ? -6.468 -3.529 -6.207 1.00 90.00 83 SER A O 1
ATOM 675 N N . LEU A 1 84 ? -8.081 -4.160 -7.639 1.00 88.94 84 LEU A N 1
ATOM 676 C CA . LEU A 1 84 ? -9.191 -3.740 -6.788 1.00 88.94 84 LEU A CA 1
ATOM 677 C C . LEU A 1 84 ? -9.734 -4.938 -6.007 1.00 88.94 84 LEU A C 1
ATOM 679 O O . LEU A 1 84 ? -10.292 -5.866 -6.584 1.00 88.94 84 LEU A O 1
ATOM 683 N N . GLN A 1 85 ? -9.624 -4.897 -4.680 1.00 87.94 85 GLN A N 1
ATOM 684 C CA . GLN A 1 85 ? -10.101 -5.959 -3.794 1.00 87.94 85 GLN A CA 1
ATOM 685 C C . GLN A 1 85 ? -11.095 -5.385 -2.781 1.00 87.94 85 GLN A C 1
ATOM 687 O O . GLN A 1 85 ? -10.724 -4.691 -1.837 1.00 87.94 85 GLN A O 1
ATOM 692 N N . GLY A 1 86 ? -12.390 -5.660 -2.968 1.00 86.12 86 GLY A N 1
ATOM 693 C CA . GLY A 1 86 ? -13.437 -5.180 -2.052 1.00 86.12 86 GLY A CA 1
ATOM 694 C C . GLY A 1 86 ? -13.519 -3.652 -1.933 1.00 86.12 86 GLY A C 1
ATOM 695 O O . GLY A 1 86 ? -13.855 -3.147 -0.862 1.00 86.12 86 GLY A O 1
ATOM 696 N N . GLY A 1 87 ? -13.175 -2.932 -3.007 1.00 89.69 87 GLY A N 1
ATOM 697 C CA . GLY A 1 87 ? -13.098 -1.466 -3.047 1.00 89.69 87 GLY A CA 1
ATOM 698 C C . GLY A 1 87 ? -11.742 -0.879 -2.633 1.00 89.69 87 GLY A C 1
ATOM 699 O O . GLY A 1 87 ? -11.543 0.325 -2.761 1.00 89.69 87 GLY A O 1
ATOM 700 N N . LEU A 1 88 ? -10.801 -1.707 -2.169 1.00 93.75 88 LEU A N 1
ATOM 701 C CA . LEU A 1 88 ? -9.440 -1.278 -1.847 1.00 93.75 88 LEU A CA 1
ATOM 702 C C . LEU A 1 88 ? -8.540 -1.372 -3.079 1.00 93.75 88 LEU A C 1
ATOM 704 O O . LEU A 1 88 ? -8.519 -2.404 -3.751 1.00 93.75 88 LEU A O 1
ATOM 708 N N . SER A 1 89 ? -7.766 -0.323 -3.330 1.00 93.94 89 SER A N 1
ATOM 709 C CA . SER A 1 89 ? -6.747 -0.262 -4.377 1.00 93.94 89 SER A CA 1
ATOM 710 C C . SER A 1 89 ? -5.436 -0.828 -3.833 1.00 93.94 89 SER A C 1
ATOM 712 O O . SER A 1 89 ? -4.803 -0.234 -2.958 1.00 93.94 89 SER A O 1
ATOM 714 N N . LEU A 1 90 ? -5.027 -1.989 -4.343 1.00 93.31 90 LEU A N 1
ATOM 715 C CA . LEU A 1 90 ? -3.808 -2.695 -3.955 1.00 93.31 90 LEU A CA 1
ATOM 716 C C . LEU A 1 90 ? -2.755 -2.557 -5.062 1.00 93.31 90 LEU A C 1
ATOM 718 O O . LEU A 1 90 ? -2.892 -3.210 -6.103 1.00 93.31 90 LEU A O 1
ATOM 722 N N . PRO A 1 91 ? -1.699 -1.745 -4.880 1.00 92.12 91 PRO A N 1
ATOM 723 C CA . PRO A 1 91 ? -0.598 -1.674 -5.834 1.00 92.12 91 PRO A CA 1
ATOM 724 C C . PRO A 1 91 ? -0.025 -3.055 -6.142 1.00 92.12 91 PRO A C 1
ATOM 726 O O . PRO A 1 91 ? 0.364 -3.784 -5.235 1.00 92.12 91 PRO A O 1
ATOM 729 N N . VAL A 1 92 ? 0.110 -3.397 -7.426 1.00 88.06 92 VAL A N 1
ATOM 730 C CA . VAL A 1 92 ? 0.695 -4.692 -7.842 1.00 88.06 92 VAL A CA 1
ATOM 731 C C . VAL A 1 92 ? 2.080 -4.897 -7.229 1.00 88.06 92 VAL A C 1
ATOM 733 O O . VAL A 1 92 ? 2.459 -6.010 -6.865 1.00 88.06 92 VAL A O 1
ATOM 736 N N . TYR A 1 93 ? 2.818 -3.798 -7.073 1.00 87.69 93 TYR A N 1
ATOM 737 C CA . TYR A 1 93 ? 4.062 -3.759 -6.329 1.00 87.69 93 TYR A CA 1
ATOM 738 C C . TYR A 1 93 ? 3.887 -2.966 -5.039 1.00 87.69 93 TYR A C 1
ATOM 740 O O . TYR A 1 93 ? 3.848 -1.737 -5.077 1.00 87.69 93 TYR A O 1
ATOM 748 N N . SER A 1 94 ? 3.863 -3.671 -3.908 1.00 91.75 94 SER A N 1
ATOM 749 C CA . SER A 1 94 ? 3.733 -3.064 -2.582 1.00 91.75 94 SER A CA 1
ATOM 750 C C . SER A 1 94 ? 4.856 -2.051 -2.293 1.00 91.75 94 SER A C 1
ATOM 752 O O . SER A 1 94 ? 6.033 -2.441 -2.275 1.00 91.75 94 SER A O 1
ATOM 754 N N . PRO A 1 95 ? 4.520 -0.772 -2.020 1.00 93.62 95 PRO A N 1
ATOM 755 C CA . PRO A 1 95 ? 5.487 0.242 -1.596 1.00 93.62 95 PRO A CA 1
ATOM 756 C C . PRO A 1 95 ? 6.230 -0.159 -0.317 1.00 93.62 95 PRO A C 1
ATOM 758 O O . PRO A 1 95 ? 7.456 -0.060 -0.269 1.00 93.62 95 PRO A O 1
ATOM 761 N N . GLY A 1 96 ? 5.516 -0.733 0.659 1.00 94.81 96 GLY A N 1
ATOM 762 C CA . GLY A 1 96 ? 6.092 -1.257 1.901 1.00 94.81 96 GLY A CA 1
ATOM 763 C C . GLY A 1 96 ? 7.157 -2.329 1.655 1.00 94.81 96 GLY A C 1
ATOM 764 O O . GLY A 1 96 ? 8.251 -2.250 2.215 1.00 94.81 96 GLY A O 1
ATOM 765 N N . ARG A 1 97 ? 6.899 -3.294 0.754 1.00 94.19 97 ARG A N 1
ATOM 766 C CA . ARG A 1 97 ? 7.888 -4.338 0.407 1.00 94.19 97 ARG A CA 1
ATOM 767 C C . ARG A 1 97 ? 9.098 -3.768 -0.322 1.00 94.19 97 ARG A C 1
ATOM 769 O O . ARG A 1 97 ? 10.228 -4.135 -0.005 1.00 94.19 97 ARG A O 1
ATOM 776 N N . LYS A 1 98 ? 8.882 -2.865 -1.284 1.00 94.00 98 LYS A N 1
ATOM 777 C CA . LYS A 1 98 ? 9.976 -2.196 -2.006 1.00 94.00 98 LYS A CA 1
ATOM 778 C C . LYS A 1 98 ? 10.864 -1.399 -1.056 1.00 94.00 98 LYS A C 1
ATOM 780 O O . LYS A 1 98 ? 12.082 -1.553 -1.109 1.00 94.00 98 LYS A O 1
ATOM 785 N N . ALA A 1 99 ? 10.256 -0.622 -0.160 1.00 95.38 99 ALA A N 1
ATOM 786 C CA . ALA A 1 99 ? 10.966 0.121 0.869 1.00 95.38 99 ALA A CA 1
ATOM 787 C C . ALA A 1 99 ? 11.747 -0.828 1.789 1.00 95.38 99 ALA A C 1
ATOM 789 O O . ALA A 1 99 ? 12.960 -0.694 1.898 1.00 95.38 99 ALA A O 1
ATOM 790 N N . LEU A 1 100 ? 11.107 -1.852 2.362 1.00 95.31 100 LEU A N 1
ATOM 791 C CA . LEU A 1 100 ? 11.775 -2.819 3.239 1.00 95.31 100 LEU A CA 1
ATOM 792 C C . LEU A 1 100 ? 12.950 -3.534 2.553 1.00 95.31 100 LEU A C 1
ATOM 794 O O . LEU A 1 100 ? 14.028 -3.656 3.135 1.00 95.31 100 LEU A O 1
ATOM 798 N N . SER A 1 101 ? 12.759 -3.989 1.310 1.00 94.12 101 SER A N 1
ATOM 799 C CA . SER A 1 101 ? 13.808 -4.631 0.510 1.00 94.12 101 SER A CA 1
ATOM 800 C C . SER A 1 101 ? 14.987 -3.687 0.283 1.00 94.12 101 SER A C 1
ATOM 802 O O . SER A 1 101 ? 16.140 -4.093 0.427 1.00 94.12 101 SER A O 1
ATOM 804 N N . LEU A 1 102 ? 14.712 -2.419 -0.033 1.00 94.38 102 LEU A N 1
ATOM 805 C CA . LEU A 1 102 ? 15.743 -1.412 -0.241 1.00 94.38 102 LEU A CA 1
ATOM 806 C C . LEU A 1 102 ? 16.499 -1.092 1.055 1.00 94.38 102 LEU A C 1
ATOM 808 O O . LEU A 1 102 ? 17.726 -1.045 1.033 1.00 94.38 102 LEU A O 1
ATOM 812 N N . LEU A 1 103 ? 15.805 -0.945 2.187 1.00 93.31 103 LEU A N 1
ATOM 813 C CA . LEU A 1 103 ? 16.438 -0.710 3.490 1.00 93.31 103 LEU A CA 1
ATOM 814 C C . LEU A 1 103 ? 17.371 -1.865 3.879 1.00 93.31 103 LEU A C 1
ATOM 816 O O . LEU A 1 103 ? 18.523 -1.631 4.242 1.00 93.31 103 LEU A O 1
ATOM 820 N N . ARG A 1 104 ? 16.924 -3.117 3.708 1.00 92.50 104 ARG A N 1
ATOM 821 C CA . ARG A 1 104 ? 17.749 -4.311 3.969 1.00 92.50 104 ARG A CA 1
ATOM 822 C C . ARG A 1 104 ? 18.973 -4.386 3.056 1.00 92.50 104 ARG A C 1
ATOM 824 O O . ARG A 1 104 ? 20.065 -4.698 3.522 1.00 92.50 104 ARG A O 1
ATOM 831 N N . LYS A 1 105 ? 18.821 -4.060 1.766 1.00 93.06 105 LYS A N 1
ATOM 832 C CA . LYS A 1 105 ? 19.945 -3.989 0.809 1.00 93.06 105 LYS A CA 1
ATOM 833 C C . LYS A 1 105 ? 20.987 -2.935 1.189 1.00 93.06 105 LYS A C 1
ATOM 835 O O . LYS A 1 105 ? 22.146 -3.093 0.828 1.00 93.06 105 LYS A O 1
ATOM 840 N N . ASN A 1 106 ? 20.585 -1.903 1.928 1.00 91.81 106 ASN A N 1
ATOM 841 C CA . ASN A 1 106 ? 21.466 -0.851 2.438 1.00 91.81 106 ASN A CA 1
ATOM 842 C C . ASN A 1 106 ? 21.981 -1.129 3.864 1.00 91.81 106 ASN A C 1
ATOM 844 O O . ASN A 1 106 ? 22.487 -0.227 4.523 1.00 91.81 106 ASN A O 1
ATOM 848 N N . GLY A 1 107 ? 21.885 -2.377 4.336 1.00 89.00 107 GLY A N 1
ATOM 849 C CA . GLY A 1 107 ? 22.525 -2.824 5.573 1.00 89.00 107 GLY A CA 1
ATOM 850 C C . GLY A 1 107 ? 21.702 -2.632 6.846 1.00 89.00 107 GLY A C 1
ATOM 851 O O . GLY A 1 107 ? 22.216 -2.918 7.924 1.00 89.00 107 GLY A O 1
ATOM 852 N N . LEU A 1 108 ? 20.440 -2.196 6.755 1.00 92.31 108 LEU A N 1
ATOM 853 C CA . LEU A 1 108 ? 19.567 -2.128 7.928 1.00 92.31 108 LEU A CA 1
ATOM 854 C C . LEU A 1 108 ? 19.027 -3.527 8.251 1.00 92.31 108 LEU A C 1
ATOM 856 O O . LEU A 1 108 ? 18.253 -4.107 7.481 1.00 92.31 108 LEU A O 1
ATOM 860 N N . GLY A 1 109 ? 19.429 -4.059 9.404 1.00 92.06 109 GLY A N 1
ATOM 861 C CA . GLY A 1 109 ? 18.868 -5.275 9.976 1.00 92.06 109 GLY A CA 1
ATOM 862 C C . GLY A 1 109 ? 17.473 -5.050 10.562 1.00 92.06 109 GLY A C 1
ATOM 863 O O . GLY A 1 109 ? 16.900 -3.961 10.510 1.00 92.06 109 GLY A O 1
ATOM 864 N N . ALA A 1 110 ? 16.882 -6.117 11.102 1.00 92.25 110 ALA A N 1
ATOM 865 C CA . ALA A 1 110 ? 15.517 -6.078 11.627 1.00 92.25 110 ALA A CA 1
ATOM 866 C C . ALA A 1 110 ? 15.359 -5.086 12.795 1.00 92.25 110 ALA A C 1
ATOM 868 O O . ALA A 1 110 ? 14.366 -4.359 12.843 1.00 92.25 110 ALA A O 1
ATOM 869 N N . GLU A 1 111 ? 16.341 -5.022 13.698 1.00 93.12 111 GLU A N 1
ATOM 870 C CA . GLU A 1 111 ? 16.314 -4.104 14.841 1.00 93.12 111 GLU A CA 1
ATOM 871 C C . GLU A 1 111 ? 16.552 -2.654 14.411 1.00 93.12 111 GLU A C 1
ATOM 873 O O . GLU A 1 111 ? 15.852 -1.759 14.880 1.00 93.12 111 GLU A O 1
ATOM 878 N N . GLU A 1 112 ? 17.456 -2.399 13.461 1.00 94.44 112 GLU A N 1
ATOM 879 C CA . GLU A 1 112 ? 17.679 -1.056 12.917 1.00 94.44 112 GLU A CA 1
ATOM 880 C C . GLU A 1 112 ? 16.428 -0.529 12.208 1.00 94.44 112 GLU A C 1
ATOM 882 O O . GLU A 1 112 ? 16.021 0.611 12.441 1.00 94.44 112 GLU A O 1
ATOM 887 N N . VAL A 1 113 ? 15.772 -1.373 11.398 1.00 94.50 113 VAL A N 1
ATOM 888 C CA . VAL A 1 113 ? 14.486 -1.036 10.769 1.00 94.50 113 VAL A CA 1
ATOM 889 C C . VAL A 1 113 ? 13.439 -0.737 11.840 1.00 94.50 113 VAL A C 1
ATOM 891 O O . VAL A 1 113 ? 12.776 0.293 11.765 1.00 94.50 113 VAL A O 1
ATOM 894 N N . LYS A 1 114 ? 13.308 -1.583 12.866 1.00 94.62 114 LYS A N 1
ATOM 895 C CA . LYS A 1 114 ? 12.345 -1.382 13.958 1.00 94.62 114 LYS A CA 1
ATOM 896 C C . LYS A 1 114 ? 12.571 -0.063 14.699 1.00 94.62 114 LYS A C 1
ATOM 898 O O . LYS A 1 114 ? 11.621 0.676 14.945 1.00 94.62 114 LYS A O 1
ATOM 903 N N . VAL A 1 115 ? 13.822 0.251 15.032 1.00 95.00 115 VAL A N 1
ATOM 904 C CA . VAL A 1 115 ? 14.188 1.510 15.690 1.00 95.00 115 VAL A CA 1
ATOM 905 C C . VAL A 1 115 ? 13.857 2.701 14.793 1.00 95.00 115 VAL A C 1
ATOM 907 O O . VAL A 1 115 ? 13.282 3.678 15.271 1.00 95.00 115 VAL A O 1
ATOM 910 N N . ALA A 1 116 ? 14.170 2.628 13.499 1.00 94.44 116 ALA A N 1
ATOM 911 C CA . ALA A 1 116 ? 13.856 3.704 12.569 1.00 94.44 116 ALA A CA 1
ATOM 912 C C . ALA A 1 116 ? 12.341 3.909 12.402 1.00 94.44 116 ALA A C 1
ATOM 914 O O . ALA A 1 116 ? 11.880 5.047 12.404 1.00 94.44 116 ALA A O 1
ATOM 915 N N . LEU A 1 117 ? 11.560 2.827 12.336 1.00 94.81 117 LEU A N 1
ATOM 916 C CA . LEU A 1 117 ? 10.096 2.878 12.298 1.00 94.81 117 LEU A CA 1
ATOM 917 C C . LEU A 1 117 ? 9.524 3.537 13.562 1.00 94.81 117 LEU A C 1
ATOM 919 O O . LEU A 1 117 ? 8.687 4.429 13.456 1.00 94.81 117 LEU A O 1
ATOM 923 N N . ASN A 1 118 ? 10.018 3.183 14.751 1.00 93.31 118 ASN A N 1
ATOM 924 C CA . ASN A 1 118 ? 9.579 3.831 15.991 1.00 93.31 118 ASN A CA 1
ATOM 925 C C . ASN A 1 118 ? 9.875 5.340 15.986 1.00 93.31 118 ASN A C 1
ATOM 927 O O . ASN A 1 118 ? 8.997 6.127 16.321 1.00 93.31 118 ASN A O 1
ATOM 931 N N . ARG A 1 119 ? 11.049 5.767 15.495 1.00 93.00 119 ARG A N 1
ATOM 932 C CA . ARG A 1 119 ? 11.367 7.201 15.335 1.00 93.00 119 ARG A CA 1
ATOM 933 C C . ARG A 1 119 ? 10.404 7.920 14.382 1.00 93.00 119 ARG A C 1
ATOM 935 O O . ARG A 1 119 ? 10.094 9.090 14.601 1.00 93.00 119 ARG A O 1
ATOM 942 N N . MET A 1 120 ? 9.949 7.251 13.317 1.00 93.56 120 MET A N 1
ATOM 943 C CA . MET A 1 120 ? 8.937 7.806 12.407 1.00 93.56 120 MET A CA 1
ATOM 944 C C . MET A 1 120 ? 7.599 7.995 13.119 1.00 93.56 120 MET A C 1
ATOM 946 O O . MET A 1 120 ? 6.992 9.059 12.993 1.00 93.56 120 MET A O 1
ATOM 950 N N . LEU A 1 121 ? 7.167 6.991 13.886 1.00 90.44 121 LEU A N 1
ATOM 951 C CA . LEU A 1 121 ? 5.926 7.051 14.654 1.00 90.44 121 LEU A CA 1
ATOM 952 C C . LEU A 1 121 ? 5.974 8.164 15.710 1.00 90.44 121 LEU A C 1
ATOM 954 O O . LEU A 1 121 ? 5.037 8.953 15.800 1.00 90.44 121 LEU A O 1
ATOM 958 N N . ASP A 1 122 ? 7.089 8.294 16.432 1.00 90.06 122 ASP A N 1
ATOM 959 C CA . ASP A 1 122 ? 7.286 9.341 17.440 1.00 90.06 122 ASP A CA 1
ATOM 960 C C . ASP A 1 122 ? 7.186 10.750 16.830 1.00 90.06 122 ASP A C 1
ATOM 962 O O . ASP A 1 122 ? 6.565 11.638 17.416 1.00 90.06 122 ASP A O 1
ATOM 966 N N . ARG A 1 123 ? 7.724 10.969 15.616 1.00 88.69 123 ARG A N 1
ATOM 967 C CA . ARG A 1 123 ? 7.560 12.253 14.898 1.00 88.69 123 ARG A CA 1
ATOM 968 C C . ARG A 1 123 ? 6.117 12.531 14.485 1.00 88.69 123 ARG A C 1
ATOM 970 O O . ARG A 1 123 ? 5.740 13.701 14.397 1.00 88.69 123 ARG A O 1
ATOM 977 N N . CYS A 1 124 ? 5.342 11.486 14.213 1.00 85.50 124 CYS A N 1
ATOM 978 C CA . CYS A 1 124 ? 3.939 11.606 13.835 1.00 85.50 124 CYS A CA 1
ATOM 979 C C . CYS A 1 124 ? 3.004 11.846 15.031 1.00 85.50 124 CYS A C 1
ATOM 981 O O . CYS A 1 124 ? 1.851 12.221 14.825 1.00 85.50 124 CYS A O 1
ATOM 983 N N . GLY A 1 125 ? 3.477 11.615 16.259 1.00 77.31 125 GLY A N 1
ATOM 984 C CA . GLY A 1 125 ? 2.683 11.752 17.474 1.00 77.31 125 GLY A CA 1
ATOM 985 C C . GLY A 1 125 ? 2.251 13.194 17.796 1.00 77.31 125 GLY A C 1
ATOM 986 O O . GLY A 1 125 ? 2.768 14.165 17.229 1.00 77.31 125 GLY A O 1
ATOM 987 N N . PRO A 1 126 ? 1.306 13.362 18.741 1.00 65.06 126 PRO A N 1
ATOM 988 C CA . PRO A 1 126 ? 0.828 14.674 19.169 1.00 65.06 126 PRO A CA 1
ATOM 989 C C . PRO A 1 126 ? 1.974 15.510 19.764 1.00 65.06 126 PRO A C 1
ATOM 991 O O . PRO A 1 126 ? 2.565 15.143 20.777 1.00 65.06 126 PRO A O 1
ATOM 994 N N . GLY A 1 127 ? 2.290 16.641 19.121 1.00 60.41 127 GLY A N 1
ATOM 995 C CA . GLY A 1 127 ? 3.406 17.526 19.489 1.00 60.41 127 GLY A CA 1
ATOM 996 C C . GLY A 1 127 ? 4.711 17.299 18.710 1.00 60.41 127 GLY A C 1
ATOM 997 O O . GLY A 1 127 ? 5.696 17.987 18.973 1.00 60.41 127 GLY A O 1
ATOM 998 N N . GLY A 1 128 ? 4.727 16.362 17.756 1.00 66.12 128 GLY A N 1
ATOM 999 C CA . GLY A 1 128 ? 5.853 16.133 16.850 1.00 66.12 128 GLY A CA 1
ATOM 1000 C C . GLY A 1 128 ? 5.985 17.176 15.728 1.00 66.12 128 GLY A C 1
ATOM 1001 O O . GLY A 1 128 ? 5.235 18.146 15.642 1.00 66.12 128 GLY A O 1
ATOM 1002 N N . GLN A 1 129 ? 6.953 16.962 14.830 1.00 72.06 129 GLN A N 1
ATOM 1003 C CA . GLN A 1 129 ? 7.239 17.846 13.683 1.00 72.06 129 GLN A CA 1
ATOM 1004 C C . GLN A 1 129 ? 6.294 17.620 12.483 1.00 72.06 129 GLN A C 1
ATOM 1006 O O . GLN A 1 129 ? 6.479 18.222 11.427 1.00 72.06 129 GLN A O 1
ATOM 1011 N N . GLY A 1 130 ? 5.267 16.782 12.652 1.00 81.38 130 GLY A N 1
ATOM 1012 C CA . GLY A 1 130 ? 4.310 16.414 11.613 1.00 81.38 130 GLY A CA 1
ATOM 1013 C C . GLY A 1 130 ? 4.710 15.149 10.854 1.00 81.38 130 GLY A C 1
ATOM 1014 O O . GLY A 1 130 ? 5.814 14.622 11.005 1.00 81.38 130 GLY A O 1
ATOM 1015 N N . SER A 1 131 ? 3.782 14.648 10.035 1.00 87.31 131 SER A N 1
ATOM 1016 C CA . SER A 1 131 ? 3.967 13.400 9.288 1.00 87.31 131 SER A CA 1
ATOM 1017 C C . SER A 1 131 ? 4.810 13.566 8.025 1.00 87.31 131 SER A C 1
ATOM 1019 O O . SER A 1 131 ? 5.409 12.601 7.566 1.00 87.31 131 SER A O 1
ATOM 1021 N N . LYS A 1 132 ? 4.897 14.772 7.454 1.00 92.75 132 LYS A N 1
ATOM 1022 C CA . LYS A 1 132 ? 5.672 15.008 6.230 1.00 92.75 132 LYS A CA 1
ATOM 1023 C C . LYS A 1 132 ? 7.165 15.122 6.527 1.00 92.75 132 LYS A C 1
ATOM 1025 O O . LYS A 1 132 ? 7.569 15.864 7.419 1.00 92.75 132 LYS A O 1
ATOM 1030 N N . ALA A 1 133 ? 7.972 14.421 5.740 1.00 93.31 133 ALA A N 1
ATOM 1031 C CA . ALA A 1 133 ? 9.425 14.479 5.795 1.00 93.31 133 ALA A CA 1
ATOM 1032 C C . ALA A 1 133 ? 10.026 14.537 4.388 1.00 93.31 133 ALA A C 1
ATOM 1034 O O . ALA A 1 133 ? 9.568 13.852 3.475 1.00 93.31 133 ALA A O 1
ATOM 1035 N N . SER A 1 134 ? 11.064 15.345 4.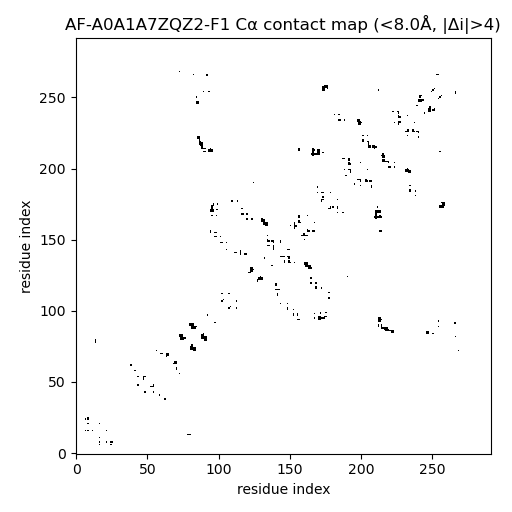220 1.00 94.19 134 SER A N 1
ATOM 1036 C CA . SER A 1 134 ? 11.923 15.350 3.033 1.00 94.19 134 SER A CA 1
ATOM 1037 C C . SER A 1 134 ? 12.824 14.111 2.976 1.00 94.19 134 SER A C 1
ATOM 1039 O O . SER A 1 134 ? 13.019 13.414 3.976 1.00 94.19 134 SER A O 1
ATOM 1041 N N . ALA A 1 135 ? 13.439 13.855 1.819 1.00 93.75 135 ALA A N 1
ATOM 1042 C CA . ALA A 1 135 ? 14.425 12.781 1.684 1.00 93.75 135 ALA A CA 1
ATOM 1043 C C . ALA A 1 135 ? 15.629 12.936 2.642 1.00 93.75 135 ALA A C 1
ATOM 1045 O O . ALA A 1 135 ? 16.165 11.932 3.106 1.00 93.75 135 ALA A O 1
ATOM 1046 N N . ASP A 1 136 ? 16.040 14.167 2.972 1.00 93.88 136 ASP A N 1
ATOM 1047 C CA . ASP A 1 136 ? 17.126 14.434 3.931 1.00 93.88 136 ASP A CA 1
ATOM 1048 C C . ASP A 1 136 ? 16.735 14.054 5.365 1.00 93.88 136 ASP A C 1
ATOM 1050 O O . ASP A 1 136 ? 17.496 13.405 6.091 1.00 93.88 136 ASP A O 1
ATOM 1054 N N . GLU A 1 137 ? 15.518 14.418 5.771 1.00 94.25 137 GLU A N 1
ATOM 1055 C CA . GLU A 1 137 ? 14.978 14.038 7.076 1.00 94.25 137 GLU A CA 1
ATOM 1056 C C . GLU A 1 137 ? 14.790 12.523 7.165 1.00 94.25 137 GLU A C 1
ATOM 1058 O O . GLU A 1 137 ? 15.158 11.914 8.169 1.00 94.25 137 GLU A O 1
ATOM 1063 N N . LEU A 1 138 ? 14.283 11.896 6.100 1.00 94.56 138 LEU A N 1
ATOM 1064 C CA . LEU A 1 138 ? 14.108 10.451 6.037 1.00 94.56 138 LEU A CA 1
ATOM 1065 C C . LEU A 1 138 ? 15.451 9.710 6.132 1.00 94.56 138 LEU A C 1
ATOM 1067 O O . LEU A 1 138 ? 15.563 8.760 6.907 1.00 94.56 138 LEU A O 1
ATOM 1071 N N . ALA A 1 139 ? 16.480 10.164 5.407 1.00 94.62 139 ALA A N 1
ATOM 1072 C CA . ALA A 1 139 ? 17.830 9.602 5.495 1.00 94.62 139 ALA A CA 1
ATOM 1073 C C . ALA A 1 139 ? 18.390 9.690 6.923 1.00 94.62 139 ALA A C 1
ATOM 1075 O O . ALA A 1 139 ? 18.961 8.722 7.428 1.00 94.62 139 ALA A O 1
ATOM 1076 N N . SER A 1 140 ? 18.149 10.819 7.598 1.00 94.19 140 SER A N 1
ATOM 1077 C CA . SER A 1 140 ? 18.559 11.043 8.988 1.00 94.19 140 SER A CA 1
ATOM 1078 C C . SER A 1 140 ? 17.838 10.098 9.959 1.00 94.19 140 SER A C 1
ATOM 1080 O O . SER A 1 140 ? 18.479 9.473 10.805 1.00 94.19 140 SER A O 1
ATOM 1082 N N . ILE A 1 141 ? 16.517 9.929 9.812 1.00 93.19 141 ILE A N 1
ATOM 1083 C CA . ILE A 1 141 ? 15.700 9.026 10.645 1.00 93.19 141 ILE A CA 1
ATOM 1084 C C . ILE A 1 141 ? 16.157 7.568 10.497 1.00 93.19 141 ILE A C 1
ATOM 1086 O O . ILE A 1 141 ? 16.296 6.852 11.498 1.00 93.19 141 ILE A O 1
ATOM 1090 N N . LEU A 1 142 ? 16.416 7.151 9.255 1.00 91.94 142 LEU A N 1
ATOM 1091 C CA . LEU A 1 142 ? 16.889 5.813 8.895 1.00 91.94 142 LEU A CA 1
ATOM 1092 C C . LEU A 1 142 ? 18.381 5.597 9.197 1.00 91.94 142 LEU A C 1
ATOM 1094 O O . LEU A 1 142 ? 18.850 4.466 9.111 1.00 91.94 142 LEU A O 1
ATOM 1098 N N . SER A 1 143 ? 19.121 6.654 9.555 1.00 92.00 143 SER A N 1
ATOM 1099 C CA . SER A 1 143 ? 20.571 6.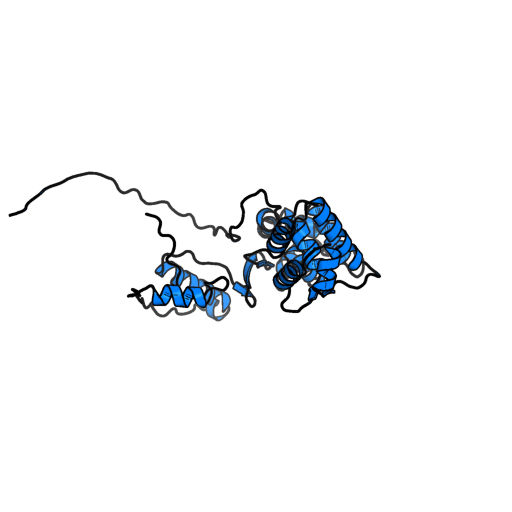607 9.788 1.00 92.00 143 SER A CA 1
ATOM 1100 C C . SER A 1 143 ? 21.349 6.051 8.580 1.00 92.00 143 SER A C 1
ATOM 1102 O O . SER A 1 143 ? 22.293 5.278 8.738 1.00 92.00 143 SER A O 1
ATOM 1104 N N . LEU A 1 144 ? 20.932 6.430 7.366 1.00 90.62 144 LEU A N 1
ATOM 1105 C CA . LEU A 1 144 ? 21.557 5.993 6.115 1.00 90.62 144 LEU A CA 1
ATOM 1106 C C . LEU A 1 144 ? 22.854 6.764 5.841 1.00 90.62 144 LEU A C 1
ATOM 1108 O O . LEU A 1 144 ? 22.930 7.971 6.060 1.00 90.62 144 LEU A O 1
ATOM 1112 N N . ALA A 1 145 ? 23.863 6.065 5.313 1.00 87.81 145 ALA A N 1
ATOM 1113 C CA . ALA A 1 145 ? 25.133 6.677 4.914 1.00 87.81 145 ALA A CA 1
ATOM 1114 C C . ALA A 1 145 ? 25.024 7.493 3.612 1.00 87.81 145 ALA A C 1
ATOM 1116 O O . ALA A 1 145 ? 25.745 8.472 3.438 1.00 87.81 145 ALA A O 1
ATOM 1117 N N . ASP A 1 146 ? 24.128 7.087 2.710 1.00 89.75 146 ASP A N 1
ATOM 1118 C CA . ASP A 1 146 ? 23.831 7.773 1.454 1.00 89.75 146 ASP A CA 1
ATOM 1119 C C . ASP A 1 146 ? 22.369 8.240 1.436 1.00 89.75 146 ASP A C 1
ATOM 1121 O O . ASP A 1 146 ? 21.484 7.606 2.014 1.00 89.75 146 ASP A O 1
ATOM 1125 N N . LYS A 1 147 ? 22.114 9.353 0.748 1.00 91.31 147 LYS A N 1
ATOM 1126 C CA . LYS A 1 147 ? 20.782 9.940 0.585 1.00 91.31 147 LYS A CA 1
ATOM 1127 C C . LYS A 1 147 ? 19.950 9.194 -0.460 1.00 91.31 147 LYS A C 1
ATOM 1129 O O . LYS A 1 147 ? 18.723 9.188 -0.353 1.00 91.31 147 LYS A O 1
ATOM 1134 N N . GLN A 1 148 ? 20.579 8.559 -1.453 1.00 93.69 148 GLN A N 1
ATOM 1135 C CA . GLN A 1 148 ? 19.858 7.955 -2.578 1.00 93.69 148 GLN A CA 1
ATOM 1136 C C . GLN A 1 148 ? 18.789 6.927 -2.157 1.00 93.69 148 GLN A C 1
ATOM 1138 O O . GLN A 1 148 ? 17.667 7.024 -2.656 1.00 93.69 148 GLN A O 1
ATOM 1143 N N . PRO A 1 149 ? 19.034 6.015 -1.193 1.00 93.31 149 PRO A N 1
ATOM 1144 C CA . PRO A 1 149 ? 17.999 5.084 -0.749 1.00 93.31 149 PRO A CA 1
ATOM 1145 C C . PRO A 1 149 ? 16.782 5.783 -0.132 1.00 93.31 149 PRO A C 1
ATOM 1147 O O . PRO A 1 149 ? 15.662 5.310 -0.299 1.00 93.31 149 PRO A O 1
ATOM 1150 N N . ALA A 1 150 ? 16.967 6.919 0.550 1.00 94.00 150 ALA A N 1
ATOM 1151 C CA . ALA A 1 150 ? 15.853 7.696 1.090 1.00 94.00 150 ALA A CA 1
ATOM 1152 C C . ALA A 1 150 ? 15.036 8.369 -0.024 1.00 94.00 150 ALA A C 1
ATOM 1154 O O . ALA A 1 150 ? 13.809 8.365 0.033 1.00 94.00 150 ALA A O 1
ATOM 1155 N N . VAL A 1 151 ? 15.697 8.889 -1.065 1.00 94.19 151 VAL A N 1
ATOM 1156 C CA . VAL A 1 151 ? 15.026 9.443 -2.257 1.00 94.19 151 VAL A CA 1
ATOM 1157 C C . VAL A 1 151 ? 14.187 8.373 -2.954 1.00 94.19 151 VAL A C 1
ATOM 1159 O O . VAL A 1 151 ? 13.025 8.614 -3.280 1.00 94.19 151 VAL A O 1
ATOM 1162 N N . ASP A 1 152 ? 14.748 7.179 -3.130 1.00 93.25 152 ASP A N 1
ATOM 1163 C CA . ASP A 1 152 ? 14.051 6.057 -3.754 1.00 93.25 152 ASP A CA 1
ATOM 1164 C C . ASP A 1 152 ? 12.840 5.610 -2.915 1.00 93.25 152 ASP A C 1
ATOM 1166 O O . ASP A 1 152 ? 11.767 5.372 -3.472 1.00 93.25 152 ASP A O 1
ATOM 1170 N N . VAL A 1 153 ? 12.970 5.561 -1.577 1.00 94.19 153 VAL A N 1
ATOM 1171 C CA . VAL A 1 153 ? 11.832 5.299 -0.677 1.00 94.19 153 VAL A CA 1
ATOM 1172 C C . VAL A 1 153 ? 10.752 6.364 -0.847 1.00 94.19 153 VAL A C 1
ATOM 1174 O O . VAL A 1 153 ? 9.597 5.991 -1.037 1.00 94.19 153 VAL A O 1
ATOM 1177 N N . CYS A 1 154 ? 11.089 7.660 -0.840 1.00 93.56 154 CYS A N 1
ATOM 1178 C CA . CYS A 1 154 ? 10.111 8.727 -1.086 1.00 93.56 154 CYS A CA 1
ATOM 1179 C C . CYS A 1 154 ? 9.375 8.520 -2.419 1.00 93.56 154 CYS A C 1
ATOM 1181 O O . CYS A 1 154 ? 8.147 8.600 -2.463 1.00 93.56 154 CYS A O 1
ATOM 1183 N N . GLY A 1 155 ? 10.113 8.159 -3.474 1.00 91.88 155 GLY A N 1
ATOM 1184 C CA . GLY A 1 155 ? 9.573 7.902 -4.810 1.00 91.88 155 GLY A CA 1
ATOM 1185 C C . GLY A 1 155 ? 8.612 6.710 -4.908 1.00 91.88 155 GLY A C 1
ATOM 1186 O O . GLY A 1 155 ? 7.878 6.604 -5.893 1.00 91.88 155 GLY A O 1
ATOM 1187 N N . PHE A 1 156 ? 8.579 5.814 -3.913 1.00 91.69 156 PHE A N 1
ATOM 1188 C CA . PHE A 1 156 ? 7.596 4.726 -3.862 1.00 91.69 156 PHE A CA 1
ATOM 1189 C C . PHE A 1 156 ? 6.212 5.175 -3.380 1.00 91.69 156 PHE A C 1
ATOM 1191 O O . PHE A 1 156 ? 5.234 4.519 -3.732 1.00 91.69 156 PHE A O 1
ATOM 1198 N N . TYR A 1 157 ? 6.122 6.267 -2.616 1.00 91.38 157 TYR A N 1
ATOM 1199 C CA . TYR A 1 157 ? 4.867 6.752 -2.017 1.00 91.38 157 TYR A CA 1
ATOM 1200 C C . TYR A 1 157 ? 4.390 8.070 -2.627 1.00 91.38 157 TYR A C 1
ATOM 1202 O O . TYR A 1 157 ? 3.190 8.306 -2.746 1.00 91.38 157 TYR A O 1
ATOM 1210 N N . SER A 1 158 ? 5.323 8.941 -3.009 1.00 86.81 158 SER A N 1
ATOM 1211 C CA . SER A 1 158 ? 5.035 10.305 -3.437 1.00 86.81 158 SER A CA 1
ATOM 1212 C C . SER A 1 158 ? 5.751 10.645 -4.738 1.00 86.81 158 SER A C 1
ATOM 1214 O O . SER A 1 158 ? 6.815 10.116 -5.055 1.00 86.81 158 SER A O 1
ATOM 1216 N N . LYS A 1 159 ? 5.146 11.549 -5.513 1.00 80.50 159 LYS A N 1
ATOM 1217 C CA . LYS A 1 159 ? 5.817 12.207 -6.645 1.00 80.50 159 LYS A CA 1
ATOM 1218 C C . LYS A 1 159 ? 6.606 13.437 -6.201 1.00 80.50 159 LYS A C 1
ATOM 1220 O O . LYS A 1 159 ? 7.449 13.907 -6.960 1.00 80.50 159 LYS A O 1
ATOM 1225 N N . ASP A 1 160 ? 6.295 13.949 -5.016 1.00 79.44 160 ASP A N 1
ATOM 1226 C CA . ASP A 1 160 ? 6.935 15.122 -4.445 1.00 79.44 160 ASP A CA 1
ATOM 1227 C C . ASP A 1 160 ? 8.239 14.719 -3.748 1.00 79.44 160 ASP A C 1
ATOM 1229 O O . ASP A 1 160 ? 8.474 13.552 -3.436 1.00 79.44 160 ASP A O 1
ATOM 1233 N N . GLU A 1 161 ? 9.070 15.704 -3.412 1.00 79.31 161 GLU A N 1
ATOM 1234 C CA . GLU A 1 161 ? 10.315 15.493 -2.654 1.00 79.31 161 GLU A CA 1
ATOM 1235 C C . GLU A 1 161 ? 10.081 15.141 -1.170 1.00 79.31 161 GLU A C 1
ATOM 1237 O O . GLU A 1 161 ? 11.030 14.999 -0.394 1.00 79.31 161 GLU A O 1
ATOM 1242 N N . THR A 1 162 ? 8.813 15.004 -0.766 1.00 89.31 162 THR A N 1
ATOM 1243 C CA . THR A 1 162 ? 8.400 14.694 0.605 1.00 89.31 162 THR A CA 1
ATOM 1244 C C . THR A 1 162 ? 7.524 13.452 0.652 1.00 89.31 162 THR A C 1
ATOM 1246 O O . THR A 1 162 ? 6.744 13.186 -0.266 1.00 89.31 162 THR A O 1
ATOM 1249 N N . VAL A 1 163 ? 7.635 12.714 1.752 1.00 93.00 163 VAL A N 1
ATOM 1250 C CA . VAL A 1 163 ? 6.855 11.515 2.046 1.00 93.00 163 VAL A CA 1
ATOM 1251 C C . VAL A 1 163 ? 6.107 11.679 3.362 1.00 93.00 163 VAL A C 1
ATOM 1253 O O . VAL A 1 163 ? 6.576 12.364 4.272 1.00 93.00 163 VAL A O 1
ATOM 1256 N N . ASP A 1 164 ? 4.945 11.042 3.469 1.00 93.12 164 ASP A N 1
ATOM 1257 C CA . ASP A 1 164 ? 4.260 10.886 4.745 1.00 93.12 164 ASP A CA 1
ATOM 1258 C C . ASP A 1 164 ? 4.861 9.697 5.516 1.00 93.12 164 ASP A C 1
ATOM 1260 O O . ASP A 1 164 ? 4.755 8.538 5.106 1.00 93.12 164 ASP A O 1
ATOM 1264 N N . LEU A 1 165 ? 5.507 9.991 6.642 1.00 94.06 165 LEU A N 1
ATOM 1265 C CA . LEU A 1 165 ? 6.151 9.020 7.521 1.00 94.06 165 LEU A CA 1
ATOM 1266 C C . LEU A 1 165 ? 5.173 7.979 8.072 1.00 94.06 165 LEU A C 1
ATOM 1268 O O . LEU A 1 165 ? 5.589 6.847 8.303 1.00 94.06 165 LEU A O 1
ATOM 1272 N N . SER A 1 166 ? 3.892 8.316 8.244 1.00 93.06 166 SER A N 1
ATOM 1273 C CA . SER A 1 166 ? 2.878 7.353 8.683 1.00 93.06 166 SER A CA 1
ATOM 1274 C C . SER A 1 166 ? 2.653 6.272 7.627 1.00 93.06 166 SER A C 1
ATOM 1276 O O . SER A 1 166 ? 2.580 5.091 7.962 1.00 93.06 166 SER A O 1
ATOM 1278 N N . GLN A 1 167 ? 2.652 6.640 6.341 1.00 93.69 167 GLN A N 1
ATOM 1279 C CA . GLN A 1 167 ? 2.519 5.675 5.250 1.00 93.69 167 GLN A CA 1
ATOM 1280 C C . GLN A 1 167 ? 3.732 4.749 5.176 1.00 93.69 167 GLN A C 1
ATOM 1282 O O . GLN A 1 167 ? 3.565 3.537 5.036 1.00 93.69 167 GLN A O 1
ATOM 1287 N N . VAL A 1 168 ? 4.948 5.290 5.321 1.00 95.56 168 VAL A N 1
ATOM 1288 C CA . VAL A 1 168 ? 6.171 4.470 5.369 1.00 95.56 168 VAL A CA 1
ATOM 1289 C C . VAL A 1 168 ? 6.134 3.547 6.585 1.00 95.56 168 VAL A C 1
ATOM 1291 O O . VAL A 1 168 ? 6.350 2.345 6.445 1.00 95.56 168 VAL A O 1
ATOM 1294 N N . TYR A 1 169 ? 5.806 4.085 7.762 1.00 95.75 169 TYR A N 1
ATOM 1295 C CA . TYR A 1 169 ? 5.743 3.331 9.008 1.00 95.75 169 TYR A CA 1
ATOM 1296 C C . TYR A 1 169 ? 4.777 2.148 8.916 1.00 95.75 169 TYR A C 1
ATOM 1298 O O . TYR A 1 169 ? 5.185 1.005 9.130 1.00 95.75 169 TYR A O 1
ATOM 1306 N N . PHE A 1 170 ? 3.507 2.404 8.589 1.00 96.06 170 PHE A N 1
ATOM 1307 C CA . PHE A 1 170 ? 2.461 1.384 8.625 1.00 96.06 170 PHE A CA 1
ATOM 1308 C C . PHE A 1 170 ? 2.641 0.333 7.533 1.00 96.06 170 PHE A C 1
ATOM 1310 O O . PHE A 1 170 ? 2.570 -0.860 7.829 1.00 96.06 170 PHE A O 1
ATOM 1317 N N . SER A 1 171 ? 2.934 0.745 6.299 1.00 95.94 171 SER A N 1
ATOM 1318 C CA . SER A 1 171 ? 3.074 -0.201 5.188 1.00 95.94 171 SER A CA 1
ATOM 1319 C C . SER A 1 171 ? 4.328 -1.072 5.294 1.00 95.94 171 SER A C 1
ATOM 1321 O O . SER A 1 171 ? 4.262 -2.265 4.995 1.00 95.94 171 SER A O 1
ATOM 1323 N N . VAL A 1 172 ? 5.461 -0.531 5.769 1.00 95.81 172 VAL A N 1
ATOM 1324 C CA . VAL A 1 172 ? 6.668 -1.330 6.039 1.00 95.81 172 VAL A CA 1
ATOM 1325 C C . VAL A 1 172 ? 6.434 -2.243 7.237 1.00 95.81 172 VAL A C 1
ATOM 1327 O O . VAL A 1 172 ? 6.744 -3.431 7.159 1.00 95.81 172 VAL A O 1
ATOM 1330 N N . SER A 1 173 ? 5.846 -1.733 8.326 1.00 95.19 173 SER A N 1
ATOM 1331 C CA . SER A 1 173 ? 5.550 -2.541 9.516 1.00 95.19 173 SER A CA 1
ATOM 1332 C C . SER A 1 173 ? 4.652 -3.728 9.180 1.00 95.19 173 SER A C 1
ATOM 1334 O O . SER A 1 173 ? 4.957 -4.840 9.613 1.00 95.19 173 SER A O 1
ATOM 1336 N N . ALA A 1 174 ? 3.626 -3.520 8.345 1.00 94.12 174 ALA A N 1
ATOM 1337 C CA . ALA A 1 174 ? 2.696 -4.564 7.924 1.00 94.12 174 ALA A CA 1
ATOM 1338 C C . ALA A 1 174 ? 3.407 -5.761 7.281 1.00 94.12 174 ALA A C 1
ATOM 1340 O O . ALA A 1 174 ? 3.138 -6.899 7.649 1.00 94.12 174 ALA A O 1
ATOM 1341 N N . VAL A 1 175 ? 4.377 -5.509 6.398 1.00 93.75 175 VAL A N 1
ATOM 1342 C CA . VAL A 1 175 ? 5.080 -6.562 5.641 1.00 93.75 175 VAL A CA 1
ATOM 1343 C C . VAL A 1 175 ? 6.410 -6.998 6.265 1.00 93.75 175 VAL A C 1
ATOM 1345 O O . VAL A 1 175 ? 7.078 -7.894 5.752 1.00 93.75 175 VAL A O 1
ATOM 1348 N N . SER A 1 176 ? 6.834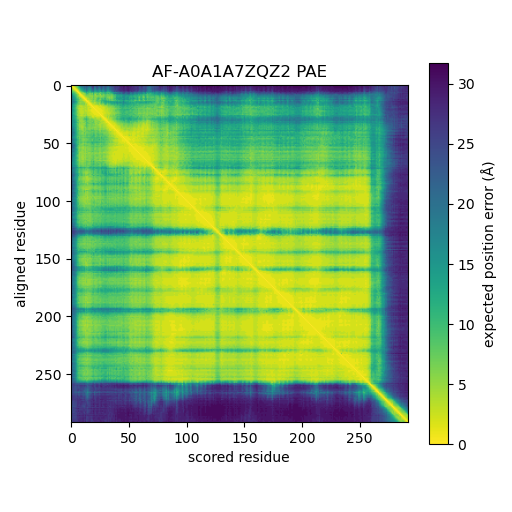 -6.364 7.360 1.00 91.62 176 SER A N 1
ATOM 1349 C CA . SER A 1 176 ? 8.129 -6.640 7.996 1.00 91.62 176 SER A CA 1
ATOM 1350 C C . SER A 1 176 ? 8.130 -7.856 8.920 1.00 91.62 176 SER A C 1
ATOM 1352 O O . SER A 1 176 ? 9.195 -8.417 9.175 1.00 91.62 176 SER A O 1
ATOM 1354 N N . GLY A 1 177 ? 6.963 -8.237 9.451 1.00 89.25 177 GLY A N 1
ATOM 1355 C CA . GLY A 1 177 ? 6.839 -9.249 10.505 1.00 89.25 177 GLY A CA 1
ATOM 1356 C C . GLY A 1 177 ? 7.329 -8.791 11.885 1.00 89.25 177 GLY A C 1
ATOM 1357 O O . GLY A 1 177 ? 7.375 -9.597 12.808 1.00 89.25 177 GLY A O 1
ATOM 1358 N N . LEU A 1 178 ? 7.678 -7.509 12.050 1.00 88.62 178 LEU A N 1
ATOM 1359 C CA . LEU A 1 178 ? 8.181 -6.949 13.312 1.00 88.62 178 LEU A CA 1
ATOM 1360 C C . LEU A 1 178 ? 7.086 -6.729 14.363 1.00 88.62 178 LEU A C 1
ATOM 1362 O O . LEU A 1 178 ? 7.380 -6.551 15.545 1.00 88.62 178 LEU A O 1
ATOM 1366 N N . THR A 1 179 ? 5.823 -6.666 13.946 1.00 89.69 179 THR A N 1
ATOM 1367 C CA . THR A 1 179 ? 4.666 -6.395 14.806 1.00 89.69 179 THR A CA 1
ATOM 1368 C C . THR A 1 179 ? 3.490 -7.238 14.330 1.00 89.69 179 THR A C 1
ATOM 1370 O O . THR A 1 179 ? 3.316 -7.446 13.131 1.00 89.69 179 THR A O 1
ATOM 1373 N N . SER A 1 180 ? 2.690 -7.758 15.263 1.00 92.31 180 SER A N 1
ATOM 1374 C CA . SER A 1 180 ? 1.488 -8.510 14.899 1.00 92.31 180 SER A CA 1
ATOM 1375 C C . SER A 1 180 ? 0.470 -7.588 14.226 1.00 92.31 180 SER A C 1
ATOM 1377 O O . SER A 1 180 ? 0.364 -6.412 14.574 1.00 92.31 180 SER A O 1
ATOM 1379 N N . PHE A 1 181 ? -0.325 -8.123 13.297 1.00 93.19 181 PHE A N 1
ATOM 1380 C CA . PHE A 1 181 ? -1.329 -7.322 12.593 1.00 93.19 181 PHE A CA 1
ATOM 1381 C C . PHE A 1 181 ? -2.311 -6.629 13.553 1.00 93.19 181 PHE A C 1
ATOM 1383 O O . PHE A 1 181 ? -2.647 -5.471 13.345 1.00 93.19 181 PHE A O 1
ATOM 1390 N N . SER A 1 182 ? -2.716 -7.295 14.642 1.00 94.31 182 SER A N 1
ATOM 1391 C CA . SER A 1 182 ? -3.602 -6.695 15.650 1.00 94.31 182 SER A CA 1
ATOM 1392 C C . SER A 1 182 ? -2.965 -5.494 16.351 1.00 94.31 182 SER A C 1
ATOM 1394 O O . SER A 1 182 ? -3.636 -4.486 16.532 1.00 94.31 182 SER A O 1
ATOM 1396 N N . ALA A 1 183 ? -1.689 -5.584 16.740 1.00 94.88 183 ALA A N 1
ATOM 1397 C CA . ALA A 1 183 ? -0.995 -4.471 17.385 1.00 94.88 183 ALA A CA 1
ATOM 1398 C C . ALA A 1 183 ? -0.748 -3.320 16.398 1.00 94.88 183 ALA A C 1
ATOM 1400 O O . ALA A 1 183 ? -0.896 -2.157 16.755 1.00 94.88 183 ALA A O 1
ATOM 1401 N N . LEU A 1 184 ? -0.435 -3.643 15.140 1.00 95.31 184 LEU A N 1
ATOM 1402 C CA . LEU A 1 184 ? -0.285 -2.646 14.086 1.00 95.31 184 LEU A CA 1
ATOM 1403 C C . LEU A 1 184 ? -1.603 -1.915 13.803 1.00 95.31 184 LEU A C 1
ATOM 1405 O O . LEU A 1 184 ? -1.612 -0.692 13.679 1.00 95.31 184 LEU A O 1
ATOM 1409 N N . LEU A 1 185 ? -2.711 -2.658 13.726 1.00 96.19 185 LEU A N 1
ATOM 1410 C CA . LEU A 1 185 ? -4.039 -2.093 13.519 1.00 96.19 185 LEU A CA 1
ATOM 1411 C C . LEU A 1 185 ? -4.449 -1.204 14.694 1.00 96.19 185 LEU A C 1
ATOM 1413 O O . LEU A 1 185 ? -4.993 -0.135 14.452 1.00 96.19 185 LEU A O 1
ATOM 1417 N N . HIS A 1 186 ? -4.136 -1.595 15.931 1.00 95.75 186 HIS A N 1
ATOM 1418 C CA . HIS A 1 186 ? -4.365 -0.763 17.112 1.00 95.75 186 HIS A CA 1
ATOM 1419 C C . HIS A 1 186 ? -3.621 0.578 17.025 1.00 95.75 186 HIS A C 1
ATOM 1421 O O . HIS A 1 186 ? -4.221 1.641 17.208 1.00 95.75 186 HIS A O 1
ATOM 1427 N N . SER A 1 187 ? -2.329 0.547 16.676 1.00 94.31 187 SER A N 1
ATOM 1428 C CA . SER A 1 187 ? -1.528 1.762 16.477 1.00 94.31 187 SER A CA 1
ATOM 1429 C C . SER A 1 187 ? -2.091 2.643 15.359 1.00 94.31 187 SER A C 1
ATOM 1431 O O . SER A 1 187 ? -2.173 3.858 15.518 1.00 94.31 187 SER A O 1
ATOM 1433 N N . ALA A 1 188 ? -2.518 2.042 14.244 1.00 95.12 188 ALA A N 1
ATOM 1434 C CA . ALA A 1 188 ? -3.124 2.771 13.132 1.00 95.12 188 ALA A CA 1
ATOM 1435 C C . ALA A 1 188 ? -4.458 3.400 13.541 1.00 95.12 188 ALA A C 1
ATOM 1437 O O . ALA A 1 188 ? -4.678 4.587 13.326 1.00 95.12 188 ALA A O 1
ATOM 1438 N N . PHE A 1 189 ? -5.325 2.630 14.194 1.00 96.12 189 PHE A N 1
ATOM 1439 C CA . PHE A 1 189 ? -6.622 3.104 14.656 1.00 96.12 189 PHE A CA 1
ATOM 1440 C C . PHE A 1 189 ? -6.469 4.286 15.611 1.00 96.12 189 PHE A C 1
ATOM 1442 O O . PHE A 1 189 ? -7.106 5.313 15.416 1.00 96.12 189 PHE A O 1
ATOM 1449 N N . THR A 1 190 ? -5.560 4.175 16.581 1.00 93.44 190 THR A N 1
ATOM 1450 C CA . THR A 1 190 ? -5.267 5.246 17.544 1.00 93.44 190 THR A CA 1
ATOM 1451 C C . THR A 1 190 ? -4.729 6.504 16.860 1.00 93.44 190 THR A C 1
ATOM 1453 O O . THR A 1 190 ? -5.055 7.613 17.269 1.00 93.44 190 THR A O 1
ATOM 1456 N N . MET A 1 191 ? -3.918 6.353 15.809 1.00 91.56 191 MET A N 1
ATOM 1457 C CA . MET A 1 191 ? -3.348 7.486 15.080 1.00 91.56 191 MET A CA 1
ATOM 1458 C C . MET A 1 191 ? -4.369 8.209 14.187 1.00 91.56 191 MET A C 1
ATOM 1460 O O . MET A 1 191 ? -4.311 9.432 14.058 1.00 91.56 191 MET A O 1
ATOM 1464 N N . PHE A 1 192 ? -5.285 7.471 13.557 1.00 92.75 192 PHE A N 1
ATOM 1465 C CA . PHE A 1 192 ? -6.279 8.037 12.637 1.00 92.75 192 PHE A CA 1
ATOM 1466 C C . PHE A 1 192 ? -7.607 8.404 13.314 1.00 92.75 192 PHE A C 1
ATOM 1468 O O . PHE A 1 192 ? -8.363 9.193 12.751 1.00 92.75 192 PHE A O 1
ATOM 1475 N N . ASP A 1 193 ? -7.870 7.923 14.532 1.00 93.62 193 ASP A N 1
ATOM 1476 C CA . ASP A 1 193 ? -8.945 8.416 15.401 1.00 93.62 193 ASP A CA 1
ATOM 1477 C C . ASP A 1 193 ? -8.553 9.763 16.035 1.00 93.62 193 ASP A C 1
ATOM 1479 O O . ASP A 1 193 ? -8.259 9.865 17.227 1.00 93.62 193 ASP A O 1
ATOM 1483 N N . ARG A 1 194 ? -8.527 10.818 15.211 1.00 82.56 194 ARG A N 1
ATOM 1484 C CA . ARG A 1 194 ? -8.030 12.154 15.593 1.00 82.56 194 ARG A CA 1
ATOM 1485 C C . ARG A 1 194 ? -8.771 12.758 16.788 1.00 82.56 194 ARG A C 1
ATOM 1487 O O . ARG A 1 194 ? -8.185 13.536 17.537 1.00 82.56 194 ARG A O 1
ATOM 1494 N N . ASP A 1 195 ? -10.039 12.391 16.961 1.00 84.31 195 ASP A N 1
ATOM 1495 C CA . ASP A 1 195 ? -10.911 12.905 18.020 1.00 84.31 195 ASP A CA 1
ATOM 1496 C C . ASP A 1 195 ? -10.939 12.005 19.269 1.00 84.31 195 ASP A C 1
ATOM 1498 O O . ASP A 1 195 ? -11.614 12.337 20.245 1.00 84.31 195 ASP A O 1
ATOM 1502 N N . GLY A 1 196 ? -10.269 10.845 19.243 1.00 87.00 196 GLY A N 1
ATOM 1503 C CA . GLY A 1 196 ? -10.331 9.850 20.318 1.00 87.00 196 GLY A CA 1
ATOM 1504 C C . GLY A 1 196 ? -11.753 9.349 20.594 1.00 87.00 196 GLY A C 1
ATOM 1505 O O . GLY A 1 196 ? -12.097 9.019 21.731 1.00 87.00 196 GLY A O 1
ATOM 1506 N N . LYS A 1 197 ? -12.614 9.333 19.569 1.00 90.56 197 LYS A N 1
ATOM 1507 C CA . LYS A 1 197 ? -14.043 8.981 19.689 1.00 90.56 197 LYS A CA 1
ATOM 1508 C C . LYS A 1 197 ? -14.269 7.468 19.769 1.00 90.56 197 LYS A C 1
ATOM 1510 O O . LYS A 1 197 ? -15.413 7.035 19.917 1.00 90.56 197 LYS A O 1
ATOM 1515 N N . GLY A 1 198 ? -13.220 6.659 19.617 1.00 92.56 198 GLY A N 1
ATOM 1516 C CA . GLY A 1 198 ? -13.278 5.199 19.562 1.00 92.56 198 GLY A CA 1
ATOM 1517 C C . GLY A 1 198 ? -13.955 4.674 18.295 1.00 92.56 198 GLY A C 1
ATOM 1518 O O . GLY A 1 198 ? -14.402 3.526 18.259 1.00 92.56 198 GLY A O 1
ATOM 1519 N N . SER A 1 199 ? -14.096 5.516 17.267 1.00 95.25 199 SER A N 1
ATOM 1520 C CA . SER A 1 199 ? -14.709 5.143 15.992 1.00 95.25 199 SER A CA 1
ATOM 1521 C C . SER A 1 199 ? -14.124 5.926 14.827 1.00 95.25 199 SER A C 1
ATOM 1523 O O . SER A 1 199 ? -13.710 7.054 15.033 1.00 95.25 199 SER A O 1
ATOM 1525 N N . LEU A 1 200 ? -14.143 5.382 13.610 1.00 96.44 200 LEU A N 1
ATOM 1526 C CA . LEU A 1 200 ? -13.650 6.101 12.426 1.00 96.44 200 LEU A CA 1
ATOM 1527 C C . LEU A 1 200 ? -14.792 6.550 11.510 1.00 96.44 200 LEU A C 1
ATOM 1529 O O . LEU A 1 200 ? -15.823 5.877 11.376 1.00 96.44 200 LEU A O 1
ATOM 1533 N N . SER A 1 201 ? -14.602 7.694 10.863 1.00 95.75 201 SER A N 1
ATOM 1534 C CA . SER A 1 201 ? -15.350 8.115 9.680 1.00 95.75 201 SER A CA 1
ATOM 1535 C C . SER A 1 201 ? -14.881 7.342 8.438 1.00 95.75 201 SER A C 1
ATOM 1537 O O . SER A 1 201 ? -13.887 6.613 8.473 1.00 95.75 201 SER A O 1
ATOM 1539 N N . ALA A 1 202 ? -15.601 7.477 7.321 1.00 95.31 202 ALA A N 1
ATOM 1540 C CA . ALA A 1 202 ? -15.171 6.877 6.057 1.00 95.31 202 ALA A CA 1
ATOM 1541 C C . ALA A 1 202 ? -13.845 7.479 5.558 1.00 95.31 202 ALA A C 1
ATOM 1543 O O . ALA A 1 202 ? -13.022 6.756 5.007 1.00 95.31 202 ALA A O 1
ATOM 1544 N N . GLU A 1 203 ? -13.618 8.773 5.798 1.00 95.62 203 GLU A N 1
ATOM 1545 C CA . GLU A 1 203 ? -12.376 9.468 5.440 1.00 95.62 203 GLU A CA 1
ATOM 1546 C C . GLU A 1 203 ? -11.198 8.964 6.283 1.00 95.62 203 GLU A C 1
ATOM 1548 O O . GLU A 1 203 ? -10.166 8.593 5.733 1.00 95.62 203 GLU A O 1
ATOM 1553 N N . GLU A 1 204 ? -11.379 8.838 7.602 1.00 96.00 204 GLU A N 1
ATOM 1554 C CA . GLU A 1 204 ? -10.344 8.318 8.508 1.00 96.00 204 GLU A CA 1
ATOM 1555 C C . GLU A 1 204 ? -10.023 6.844 8.224 1.00 96.00 204 GLU A C 1
ATOM 1557 O O . GLU A 1 204 ? -8.865 6.435 8.297 1.00 96.00 204 GLU A O 1
ATOM 1562 N N . LEU A 1 205 ? -11.026 6.040 7.846 1.00 97.06 205 LEU A N 1
ATOM 1563 C CA . LEU A 1 205 ? -10.795 4.677 7.361 1.00 97.06 205 LEU A CA 1
ATOM 1564 C C . LEU A 1 205 ? -9.979 4.677 6.060 1.00 97.06 205 LEU A C 1
ATOM 1566 O O . LEU A 1 205 ? -9.122 3.813 5.881 1.00 97.06 205 LEU A O 1
ATOM 1570 N N . SER A 1 206 ? -10.249 5.621 5.155 1.00 96.81 206 SER A N 1
ATOM 1571 C CA . SER A 1 206 ? -9.506 5.772 3.902 1.00 96.81 206 SER A CA 1
ATOM 1572 C C . SER A 1 206 ? -8.038 6.093 4.154 1.00 96.81 206 SER A C 1
ATOM 1574 O O . SER A 1 206 ? -7.163 5.433 3.591 1.00 96.81 206 SER A O 1
ATOM 1576 N N . ASP A 1 207 ? -7.773 7.042 5.053 1.00 95.50 207 ASP A N 1
ATOM 1577 C CA . ASP A 1 207 ? -6.424 7.417 5.474 1.00 95.50 207 ASP A CA 1
ATOM 1578 C C . ASP A 1 207 ? -5.700 6.228 6.135 1.00 95.50 207 ASP A C 1
ATOM 1580 O O . ASP A 1 207 ? -4.572 5.897 5.760 1.00 95.50 207 ASP A O 1
ATOM 1584 N N . LEU A 1 208 ? -6.374 5.519 7.051 1.00 96.81 208 LEU A N 1
ATOM 1585 C CA . LEU A 1 208 ? -5.830 4.348 7.747 1.00 96.81 208 LEU A CA 1
ATOM 1586 C C . LEU A 1 208 ? -5.464 3.222 6.778 1.00 96.81 208 LEU A C 1
ATOM 1588 O O . LEU A 1 208 ? -4.347 2.697 6.814 1.00 96.81 208 LEU A O 1
ATOM 1592 N N . MET A 1 209 ? -6.395 2.835 5.903 1.00 97.12 209 MET A N 1
ATOM 1593 C CA . MET A 1 209 ? -6.143 1.778 4.923 1.00 97.12 209 MET A CA 1
ATOM 1594 C C . MET A 1 209 ? -5.087 2.216 3.910 1.00 97.12 209 MET A C 1
ATOM 1596 O O . MET A 1 209 ? -4.268 1.395 3.499 1.00 97.12 209 MET A O 1
ATOM 1600 N N . GLY A 1 210 ? -5.046 3.502 3.556 1.00 95.75 210 GLY A N 1
ATOM 1601 C CA . GLY A 1 210 ? -4.001 4.051 2.702 1.00 95.75 210 GLY A CA 1
ATOM 1602 C C . GLY A 1 210 ? -2.614 3.956 3.324 1.00 95.75 210 GLY A C 1
ATOM 1603 O O . GLY A 1 210 ? -1.664 3.572 2.640 1.00 95.75 210 GLY A O 1
ATOM 1604 N N . ALA A 1 211 ? -2.499 4.199 4.630 1.00 95.88 211 ALA A N 1
ATOM 1605 C CA . ALA A 1 211 ? -1.244 4.049 5.353 1.00 95.88 211 ALA A CA 1
ATOM 1606 C C . ALA A 1 211 ? -0.787 2.585 5.454 1.00 95.88 211 ALA A C 1
ATOM 1608 O O . ALA A 1 211 ? 0.389 2.298 5.233 1.00 95.88 211 ALA A O 1
ATOM 1609 N N . LEU A 1 212 ? -1.701 1.642 5.716 1.00 96.12 212 LEU A N 1
ATOM 1610 C CA . LEU A 1 212 ? -1.379 0.207 5.753 1.00 96.12 212 LEU A CA 1
ATOM 1611 C C . LEU A 1 212 ? -0.973 -0.343 4.378 1.00 96.12 212 LEU A C 1
ATOM 1613 O O . LEU A 1 212 ? -0.062 -1.163 4.282 1.00 96.12 212 LEU A O 1
ATOM 1617 N N . LEU A 1 213 ? -1.645 0.092 3.310 1.00 95.19 213 LEU A N 1
ATOM 1618 C CA . LEU A 1 213 ? -1.414 -0.405 1.949 1.00 95.19 213 LEU A CA 1
ATOM 1619 C C . LEU A 1 213 ? -0.288 0.340 1.217 1.00 95.19 213 LEU A C 1
ATOM 1621 O O . LEU A 1 213 ? 0.199 -0.145 0.190 1.00 95.19 213 LEU A O 1
ATOM 1625 N N . GLY A 1 214 ? 0.136 1.489 1.754 1.00 93.62 214 GLY A N 1
ATOM 1626 C CA . GLY A 1 214 ? 1.134 2.377 1.164 1.00 93.62 214 GLY A CA 1
ATOM 1627 C C . GLY A 1 214 ? 0.628 3.137 -0.064 1.00 93.62 214 GLY A C 1
ATOM 1628 O O . GLY A 1 214 ? 1.438 3.562 -0.879 1.00 93.62 214 GLY A O 1
ATOM 1629 N N . HIS A 1 215 ? -0.691 3.261 -0.240 1.00 92.94 215 HIS A N 1
ATOM 1630 C CA . HIS A 1 215 ? -1.302 3.884 -1.416 1.00 92.94 215 HIS A CA 1
ATOM 1631 C C . HIS A 1 215 ? -2.656 4.517 -1.073 1.00 92.94 215 HIS A C 1
ATOM 1633 O O . HIS A 1 215 ? -3.459 3.845 -0.422 1.00 92.94 215 HIS A O 1
ATOM 1639 N N . PRO A 1 216 ? -2.950 5.759 -1.506 1.00 92.94 216 PRO A N 1
ATOM 1640 C CA . PRO A 1 216 ? -4.209 6.436 -1.196 1.00 92.94 216 PRO A CA 1
ATOM 1641 C C . PRO A 1 216 ? -5.446 5.626 -1.592 1.00 92.94 216 PRO A C 1
ATOM 1643 O O . PRO A 1 216 ? -5.532 5.100 -2.701 1.00 92.94 216 PRO A O 1
ATOM 1646 N N . GLN A 1 217 ? -6.421 5.549 -0.688 1.00 95.19 217 GLN A N 1
ATOM 1647 C CA . GLN A 1 217 ? -7.664 4.817 -0.912 1.00 95.19 217 GLN A CA 1
ATOM 1648 C C . GLN A 1 217 ? -8.807 5.786 -1.206 1.00 95.19 217 GLN A C 1
ATOM 1650 O O . GLN A 1 217 ? -8.900 6.853 -0.602 1.00 95.19 217 GLN A O 1
ATOM 1655 N N . HIS A 1 218 ? -9.687 5.390 -2.125 1.00 92.44 218 HIS A N 1
ATOM 1656 C CA . HIS A 1 218 ? -10.869 6.174 -2.506 1.00 92.44 218 HIS A CA 1
ATOM 1657 C C . HIS A 1 218 ? -12.163 5.337 -2.465 1.00 92.44 218 HIS A C 1
ATOM 1659 O O . HIS A 1 218 ? -13.254 5.886 -2.350 1.00 92.44 218 HIS A O 1
ATOM 1665 N N . GLY A 1 219 ? -12.059 4.002 -2.528 1.00 90.69 219 GLY A N 1
ATOM 1666 C CA . GLY A 1 219 ? -13.190 3.071 -2.632 1.00 90.69 219 GLY A CA 1
ATOM 1667 C C . GLY A 1 219 ? -13.589 2.369 -1.327 1.00 90.69 219 GLY A C 1
ATOM 1668 O O . GLY A 1 219 ? -14.146 1.273 -1.365 1.00 90.69 219 GLY A O 1
ATOM 1669 N N . VAL A 1 220 ? -13.336 2.963 -0.156 1.00 95.75 220 VAL A N 1
ATOM 1670 C CA . VAL A 1 220 ? -13.533 2.289 1.148 1.00 95.75 220 VAL A CA 1
ATOM 1671 C C . VAL A 1 220 ? -14.993 2.120 1.590 1.00 95.75 220 VAL A C 1
ATOM 1673 O O . VAL A 1 220 ? -15.245 1.520 2.632 1.00 95.75 220 VAL A O 1
ATOM 1676 N N . ALA A 1 221 ? -15.971 2.608 0.822 1.00 95.06 221 ALA A N 1
ATOM 1677 C CA . ALA A 1 221 ? -17.384 2.616 1.214 1.00 95.06 221 ALA A CA 1
ATOM 1678 C C . ALA A 1 221 ? -17.937 1.217 1.554 1.00 95.06 221 ALA A C 1
ATOM 1680 O O . ALA A 1 221 ? -18.649 1.061 2.546 1.00 95.06 221 ALA A O 1
ATOM 1681 N N . ALA A 1 222 ? -17.575 0.193 0.773 1.00 94.50 222 ALA A N 1
ATOM 1682 C CA . ALA A 1 222 ? -18.005 -1.184 1.023 1.00 94.50 222 ALA A CA 1
ATOM 1683 C C . ALA A 1 222 ? -17.418 -1.742 2.331 1.00 94.50 222 ALA A C 1
ATOM 1685 O O . ALA A 1 222 ? -18.141 -2.334 3.135 1.00 94.50 222 ALA A O 1
ATOM 1686 N N . LEU A 1 223 ? -16.129 -1.485 2.583 1.00 96.62 223 LEU A N 1
ATOM 1687 C CA . LEU A 1 223 ? -15.464 -1.889 3.822 1.00 96.62 223 LEU A CA 1
ATOM 1688 C C . LEU A 1 223 ? -16.079 -1.168 5.024 1.00 96.62 223 LEU A C 1
ATOM 1690 O O . LEU A 1 223 ? -16.345 -1.792 6.050 1.00 96.62 223 LEU A O 1
ATOM 1694 N N . TYR A 1 224 ? -16.340 0.133 4.880 1.00 96.94 224 TYR A N 1
ATOM 1695 C CA . TYR A 1 224 ? -16.978 0.937 5.913 1.00 96.94 224 TYR A CA 1
ATOM 1696 C C . TYR A 1 224 ? -18.354 0.383 6.276 1.00 96.94 224 TYR A C 1
ATOM 1698 O O . TYR A 1 224 ? -18.644 0.194 7.456 1.00 96.94 224 TYR A O 1
ATOM 1706 N N . ALA A 1 225 ? -19.191 0.084 5.278 1.00 95.88 225 ALA A N 1
ATOM 1707 C CA . ALA A 1 225 ? -20.527 -0.464 5.485 1.00 95.88 225 ALA A CA 1
ATOM 1708 C C . ALA A 1 225 ? -20.490 -1.812 6.224 1.00 95.88 225 ALA A C 1
ATOM 1710 O O . ALA A 1 225 ? -21.255 -2.016 7.166 1.00 95.88 225 ALA A O 1
ATOM 1711 N N . GLU A 1 226 ? -19.564 -2.707 5.866 1.00 95.50 226 GLU A N 1
ATOM 1712 C CA . GLU A 1 226 ? -19.438 -3.999 6.550 1.00 95.50 226 GLU A CA 1
ATOM 1713 C C . GLU A 1 226 ? -18.924 -3.832 7.991 1.00 95.50 226 GLU A C 1
ATOM 1715 O O . GLU A 1 226 ? -19.459 -4.433 8.927 1.00 95.50 226 GLU A O 1
ATOM 1720 N N . ALA A 1 227 ? -17.938 -2.956 8.207 1.00 95.06 227 ALA A N 1
ATOM 1721 C CA . ALA A 1 227 ? -17.371 -2.694 9.531 1.00 95.06 227 ALA A CA 1
ATOM 1722 C C . ALA A 1 227 ? -18.302 -1.885 10.457 1.00 95.06 227 ALA A C 1
ATOM 1724 O O . ALA A 1 227 ? -18.139 -1.934 11.679 1.00 95.06 227 ALA A O 1
ATOM 1725 N N . SER A 1 228 ? -19.291 -1.179 9.901 1.00 95.88 228 SER A N 1
ATOM 1726 C CA . SER A 1 228 ? -20.321 -0.414 10.625 1.00 95.88 228 SER A CA 1
ATOM 1727 C C . SER A 1 228 ? -21.690 -1.114 10.666 1.00 95.88 228 SER A C 1
ATOM 1729 O O . SER A 1 228 ? -22.671 -0.572 11.171 1.00 95.88 228 SER A O 1
ATOM 1731 N N . ARG A 1 229 ? -21.788 -2.373 10.220 1.00 92.69 229 ARG A N 1
ATOM 1732 C CA . ARG A 1 229 ? -23.067 -3.107 10.179 1.00 92.69 229 ARG A CA 1
ATOM 1733 C C . ARG A 1 229 ? -23.759 -3.235 11.543 1.00 92.69 229 ARG A C 1
ATOM 1735 O O . ARG A 1 229 ? -24.979 -3.337 11.612 1.00 92.69 229 ARG A O 1
ATOM 1742 N N . GLN A 1 230 ? -22.983 -3.258 12.627 1.00 89.38 230 GLN A N 1
ATOM 1743 C CA . GLN A 1 230 ? -23.472 -3.385 14.008 1.00 89.38 230 GLN A CA 1
ATOM 1744 C C . GLN A 1 230 ? -23.430 -2.061 14.792 1.00 89.38 230 GLN A C 1
ATOM 1746 O O . GLN A 1 230 ? -23.584 -2.074 16.011 1.00 89.38 230 GLN A O 1
ATOM 1751 N N . GLY A 1 231 ? -23.214 -0.925 14.124 1.00 91.88 231 GLY A N 1
ATOM 1752 C CA . GLY A 1 231 ? -23.118 0.386 14.763 1.00 91.88 231 GLY A CA 1
ATOM 1753 C C . GLY A 1 231 ? -21.981 1.224 14.188 1.00 91.88 231 GLY A C 1
ATOM 1754 O O . GLY A 1 231 ? -21.752 1.255 12.988 1.00 91.88 231 GLY A O 1
ATOM 1755 N N . ARG A 1 232 ? -21.251 1.941 15.041 1.00 94.00 232 ARG A N 1
ATOM 1756 C CA . ARG A 1 232 ? -20.097 2.731 14.587 1.00 94.00 232 ARG A CA 1
ATOM 1757 C C . ARG A 1 232 ? -18.936 1.800 14.226 1.00 94.00 232 ARG A C 1
ATOM 1759 O O . ARG A 1 232 ? -18.776 0.748 14.843 1.00 94.00 232 ARG A O 1
ATOM 1766 N N . LEU A 1 233 ? -18.114 2.200 13.257 1.00 96.19 233 LEU A N 1
ATOM 1767 C CA . LEU A 1 233 ? -16.878 1.490 12.933 1.00 96.19 233 LEU A CA 1
ATOM 1768 C C . LEU A 1 233 ? -15.905 1.640 14.104 1.00 96.19 233 LEU A C 1
ATOM 1770 O O . LEU A 1 233 ? -15.409 2.737 14.325 1.00 96.19 233 LEU A O 1
ATOM 1774 N N . THR A 1 234 ? -15.647 0.562 14.843 1.00 96.81 234 THR A N 1
ATOM 1775 C CA . THR A 1 234 ? -14.697 0.508 15.967 1.00 96.81 234 THR A CA 1
ATOM 1776 C C . THR A 1 234 ? -13.478 -0.332 15.594 1.00 96.81 234 THR A C 1
ATOM 1778 O O . THR A 1 234 ? -13.512 -1.079 14.616 1.00 96.81 234 THR A O 1
ATOM 1781 N N . GLU A 1 235 ? -12.408 -0.267 16.388 1.00 96.94 235 GLU A N 1
ATOM 1782 C CA . GLU A 1 235 ? -11.207 -1.082 16.163 1.00 96.94 235 GLU A CA 1
ATOM 1783 C C . GLU A 1 235 ? -11.549 -2.578 16.103 1.00 96.94 235 GLU A C 1
ATOM 1785 O O . GLU A 1 235 ? -11.157 -3.283 15.174 1.00 96.94 235 GLU A O 1
ATOM 1790 N N . GLY A 1 236 ? -12.363 -3.051 17.052 1.00 96.38 236 GLY A N 1
ATOM 1791 C CA . GLY A 1 236 ? -12.788 -4.447 17.109 1.00 96.38 236 GLY A CA 1
ATOM 1792 C C . GLY A 1 236 ? -13.648 -4.864 15.913 1.00 96.38 236 GLY A C 1
ATOM 1793 O O . GLY A 1 236 ? -13.497 -5.983 15.415 1.00 96.38 236 GLY A O 1
ATOM 1794 N N . SER A 1 237 ? -14.528 -3.984 15.417 1.00 96.88 237 SER A N 1
ATOM 1795 C CA . SER A 1 237 ? -15.346 -4.301 14.241 1.00 96.88 237 SER A CA 1
ATOM 1796 C C . SER A 1 237 ? -14.511 -4.327 12.961 1.00 96.88 237 SER A C 1
ATOM 1798 O O . SER A 1 237 ? -14.668 -5.249 12.159 1.00 96.88 237 SER A O 1
ATOM 1800 N N . LEU A 1 238 ? -13.563 -3.397 12.807 1.00 97.12 238 LEU A N 1
ATOM 1801 C CA . LEU A 1 238 ? -12.634 -3.378 11.680 1.00 97.12 238 LEU A CA 1
ATOM 1802 C C . LEU A 1 238 ? -11.715 -4.607 11.688 1.00 97.12 238 LEU A C 1
ATOM 1804 O O . LEU A 1 238 ? -11.627 -5.301 10.676 1.00 97.12 238 LEU A O 1
ATOM 1808 N N . LEU A 1 239 ? -11.102 -4.935 12.832 1.00 96.62 239 LEU A N 1
ATOM 1809 C CA . LEU A 1 239 ? -10.258 -6.126 12.979 1.00 96.62 239 LEU A CA 1
ATOM 1810 C C . LEU A 1 239 ? -11.026 -7.393 12.600 1.00 96.62 239 LEU A C 1
ATOM 1812 O O . LEU A 1 239 ? -10.518 -8.239 11.863 1.00 96.62 239 LEU A O 1
ATOM 1816 N N . LYS A 1 240 ? -12.272 -7.516 13.068 1.00 96.19 240 LYS A N 1
ATOM 1817 C CA . LYS A 1 240 ? -13.139 -8.647 12.739 1.00 96.19 240 LYS A CA 1
ATOM 1818 C C . LYS A 1 240 ? -13.376 -8.748 11.235 1.00 96.19 240 LYS A C 1
ATOM 1820 O O . LYS A 1 240 ? -13.209 -9.829 10.679 1.00 96.19 240 LYS A O 1
ATOM 1825 N N . VAL A 1 241 ? -13.738 -7.659 10.559 1.00 96.44 241 VAL A N 1
ATOM 1826 C CA . VAL A 1 241 ? -13.982 -7.687 9.106 1.00 96.44 241 VAL A CA 1
ATOM 1827 C C . VAL A 1 241 ? -12.708 -8.043 8.342 1.00 96.44 241 VAL A C 1
ATOM 1829 O O . VAL A 1 241 ? -12.735 -8.945 7.507 1.00 96.44 241 VAL A O 1
ATOM 1832 N N . LEU A 1 242 ? -11.579 -7.421 8.683 1.00 95.44 242 LEU A N 1
ATOM 1833 C CA . LEU A 1 242 ? -10.292 -7.668 8.030 1.00 95.44 242 LEU A CA 1
ATOM 1834 C C . LEU A 1 242 ? -9.748 -9.087 8.256 1.00 95.44 242 LEU A C 1
ATOM 1836 O O . LEU A 1 242 ? -8.909 -9.532 7.485 1.00 95.44 242 LEU A O 1
ATOM 1840 N N . THR A 1 243 ? -10.217 -9.816 9.273 1.00 93.62 243 THR A N 1
ATOM 1841 C CA . THR A 1 243 ? -9.748 -11.181 9.579 1.00 93.62 243 THR A CA 1
ATOM 1842 C C . THR A 1 243 ? -10.751 -12.281 9.243 1.00 93.62 243 THR A C 1
ATOM 1844 O O . THR A 1 243 ? -10.340 -13.426 9.076 1.00 93.62 243 THR A O 1
ATOM 1847 N N . THR A 1 244 ? -12.046 -11.965 9.128 1.00 94.06 244 THR A N 1
ATOM 1848 C CA . THR A 1 244 ? -13.108 -12.972 8.934 1.00 94.06 244 THR A CA 1
ATOM 1849 C C . THR A 1 244 ? -13.859 -12.843 7.614 1.00 94.06 244 THR A C 1
ATOM 1851 O O . THR A 1 244 ? -14.409 -13.834 7.136 1.00 94.06 244 THR A O 1
ATOM 1854 N N . HIS A 1 245 ? -13.905 -11.654 7.004 1.00 94.56 245 HIS A N 1
ATOM 1855 C CA . HIS A 1 245 ? -14.637 -11.467 5.757 1.00 94.56 245 HIS A CA 1
ATOM 1856 C C . HIS A 1 245 ? -13.805 -11.994 4.574 1.00 94.56 245 HIS A C 1
ATOM 1858 O O . HIS A 1 245 ? -12.699 -11.488 4.366 1.00 94.56 245 HIS A O 1
ATOM 1864 N N . PRO A 1 246 ? -14.313 -12.928 3.742 1.00 91.38 246 PRO A N 1
ATOM 1865 C CA . PRO A 1 246 ? -13.522 -13.592 2.698 1.00 91.38 246 PRO A CA 1
ATOM 1866 C C . PRO A 1 246 ? -12.799 -12.633 1.745 1.00 91.38 246 PRO A C 1
ATOM 1868 O O . PRO A 1 246 ? -11.660 -12.876 1.357 1.00 91.38 246 PRO A O 1
ATOM 1871 N N . THR A 1 247 ? -13.441 -11.516 1.393 1.00 90.50 247 THR A N 1
ATOM 1872 C CA . THR A 1 247 ? -12.857 -10.502 0.503 1.00 90.50 247 THR A CA 1
ATOM 1873 C C . THR A 1 247 ? -11.680 -9.761 1.138 1.00 90.50 247 THR A C 1
ATOM 1875 O O . THR A 1 247 ? -10.684 -9.529 0.456 1.00 90.50 247 THR A O 1
ATOM 1878 N N . TYR A 1 248 ? -11.787 -9.393 2.419 1.00 94.12 248 TYR A N 1
ATOM 1879 C CA . TYR A 1 248 ? -10.826 -8.520 3.103 1.00 94.12 248 TYR A CA 1
ATOM 1880 C C . TYR A 1 248 ? -9.728 -9.304 3.819 1.00 94.12 248 TYR A C 1
ATOM 1882 O O . TYR A 1 248 ? -8.590 -8.848 3.881 1.00 94.12 248 TYR A O 1
ATOM 1890 N N . GLN A 1 249 ? -10.029 -10.524 4.265 1.00 93.12 249 GLN A N 1
ATOM 1891 C CA . GLN A 1 249 ? -9.048 -11.430 4.851 1.00 93.12 249 GLN A CA 1
ATOM 1892 C C . GLN A 1 249 ? -7.896 -11.733 3.887 1.00 93.12 249 GLN A C 1
ATOM 1894 O O . GLN A 1 249 ? -6.750 -11.821 4.321 1.00 93.12 249 GLN A O 1
ATOM 1899 N N . ARG A 1 250 ? -8.164 -11.820 2.578 1.00 89.44 250 ARG A N 1
ATOM 1900 C CA . ARG A 1 250 ? -7.109 -11.965 1.561 1.00 89.44 250 ARG A CA 1
ATOM 1901 C C . ARG A 1 250 ? -6.145 -10.782 1.543 1.00 89.44 250 ARG A C 1
ATOM 1903 O O . ARG A 1 250 ? -4.946 -10.982 1.409 1.00 89.44 250 ARG A O 1
ATOM 1910 N N . VAL A 1 251 ? -6.628 -9.557 1.756 1.00 91.62 251 VAL A N 1
ATOM 1911 C CA . VAL A 1 251 ? -5.758 -8.370 1.825 1.00 91.62 251 VAL A CA 1
ATOM 1912 C C . VAL A 1 251 ? -4.750 -8.515 2.965 1.00 91.62 251 VAL A C 1
ATOM 1914 O O . VAL A 1 251 ? -3.559 -8.287 2.778 1.00 91.62 251 VAL A O 1
ATOM 1917 N N . VAL A 1 252 ? -5.197 -8.969 4.134 1.00 91.25 252 VAL A N 1
ATOM 1918 C CA . VAL A 1 252 ? -4.307 -9.172 5.285 1.00 91.25 252 VAL A CA 1
ATOM 1919 C C . VAL A 1 252 ? -3.376 -10.371 5.076 1.00 91.25 252 VAL A C 1
ATOM 1921 O O . VAL A 1 252 ? -2.173 -10.268 5.304 1.00 91.25 252 VAL A O 1
ATOM 1924 N N . ASN A 1 253 ? -3.918 -11.500 4.619 1.00 88.31 253 ASN A N 1
ATOM 1925 C CA . ASN A 1 253 ? -3.200 -12.775 4.568 1.00 88.31 253 ASN A CA 1
ATOM 1926 C C . ASN A 1 253 ? -2.292 -12.952 3.352 1.00 88.31 253 ASN A C 1
ATOM 1928 O O . ASN A 1 253 ? -1.371 -13.756 3.415 1.00 88.31 253 ASN A O 1
ATOM 1932 N N . GLU A 1 254 ? -2.566 -12.263 2.249 1.00 87.38 254 GLU A N 1
ATOM 1933 C CA . GLU A 1 254 ? -1.806 -12.396 1.004 1.00 87.38 254 GLU A CA 1
ATOM 1934 C C . GLU A 1 254 ? -1.028 -11.103 0.730 1.00 87.38 254 GLU A C 1
ATOM 1936 O O . GLU A 1 254 ? 0.186 -11.127 0.527 1.00 87.38 254 GLU A O 1
ATOM 1941 N N . TYR A 1 255 ? -1.693 -9.942 0.792 1.00 89.56 255 TYR A N 1
ATOM 1942 C CA . TYR A 1 255 ? -1.041 -8.676 0.452 1.00 89.56 255 TYR A CA 1
ATOM 1943 C C . TYR A 1 255 ? -0.169 -8.122 1.585 1.00 89.56 255 TYR A C 1
ATOM 1945 O O . TYR A 1 255 ? 0.966 -7.735 1.316 1.00 89.56 255 TYR A O 1
ATOM 1953 N N . LEU A 1 256 ? -0.639 -8.119 2.835 1.00 89.94 256 LEU A N 1
ATOM 1954 C CA . LEU A 1 256 ? 0.115 -7.604 3.990 1.00 89.94 256 LEU A CA 1
ATOM 1955 C C . LEU A 1 256 ? 0.990 -8.658 4.683 1.00 89.94 256 LEU A C 1
ATOM 1957 O O . LEU A 1 256 ? 1.630 -8.358 5.683 1.00 89.94 256 LEU A O 1
ATOM 1961 N N . HIS A 1 257 ? 1.045 -9.885 4.170 1.00 83.06 257 HIS A N 1
ATOM 1962 C CA . HIS A 1 257 ? 1.793 -10.955 4.819 1.00 83.06 257 HIS A CA 1
ATOM 1963 C C . HIS A 1 257 ? 3.307 -10.672 4.863 1.00 83.06 257 HIS A C 1
ATOM 1965 O O . HIS A 1 257 ? 3.879 -10.295 3.826 1.00 83.06 257 HIS A O 1
ATOM 1971 N N . PRO A 1 258 ? 3.971 -10.890 6.017 1.00 78.12 258 PRO A N 1
ATOM 1972 C CA . PRO A 1 258 ? 5.421 -10.821 6.119 1.00 78.12 258 PRO A CA 1
ATOM 1973 C C . PRO A 1 258 ? 6.093 -11.810 5.167 1.00 78.12 258 PRO A C 1
ATOM 1975 O O . PRO A 1 258 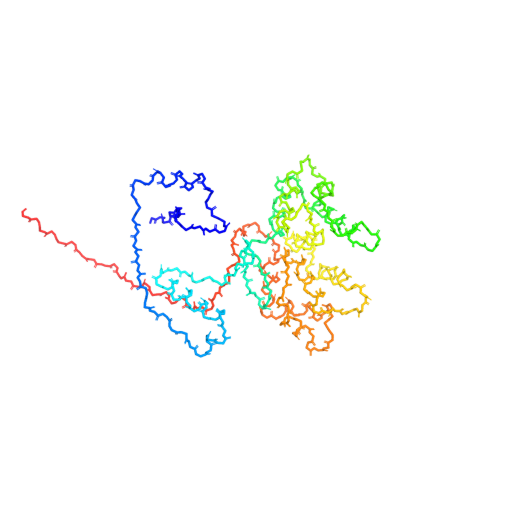? 5.721 -12.978 5.126 1.00 78.12 258 PRO A O 1
ATOM 1978 N N . GLU A 1 259 ? 7.091 -11.370 4.401 1.00 64.12 259 GLU A N 1
ATOM 1979 C CA . GLU A 1 259 ? 7.826 -12.293 3.527 1.00 64.12 259 GLU A CA 1
ATOM 1980 C C . GLU A 1 259 ? 8.573 -13.362 4.344 1.00 64.12 259 GLU A C 1
ATOM 1982 O O . GLU A 1 259 ? 9.491 -13.051 5.108 1.00 64.12 259 GLU A O 1
ATOM 1987 N N . GLY A 1 260 ? 8.245 -14.634 4.096 1.00 50.31 260 GLY A N 1
ATOM 1988 C CA . GLY A 1 260 ? 9.261 -15.677 3.968 1.00 50.31 260 GLY A CA 1
ATOM 1989 C C . GLY A 1 260 ? 9.915 -15.521 2.595 1.00 50.31 260 GLY A C 1
ATOM 1990 O O . GLY A 1 260 ? 9.227 -15.174 1.639 1.00 50.31 260 GLY A O 1
ATOM 1991 N N . ALA A 1 261 ? 11.236 -15.679 2.509 1.00 34.84 261 ALA A N 1
ATOM 1992 C CA . ALA A 1 261 ? 12.000 -15.492 1.276 1.00 34.84 261 ALA A CA 1
ATOM 1993 C C . ALA A 1 261 ? 11.285 -16.115 0.058 1.00 34.84 261 ALA A C 1
ATOM 1995 O O . ALA A 1 261 ? 10.899 -17.276 0.123 1.00 34.84 261 ALA A O 1
ATOM 1996 N N . GLU A 1 262 ? 11.161 -15.334 -1.024 1.00 37.22 262 GLU A N 1
ATOM 1997 C CA . GLU A 1 262 ? 10.521 -15.669 -2.313 1.00 37.22 262 GLU A CA 1
ATOM 1998 C C . GLU A 1 262 ? 9.031 -15.298 -2.474 1.00 37.22 262 GLU A C 1
ATOM 2000 O O . GLU A 1 262 ? 8.174 -16.149 -2.686 1.00 37.22 262 GLU A O 1
ATOM 2005 N N . SER A 1 263 ? 8.706 -14.001 -2.545 1.00 38.94 263 SER A N 1
ATOM 2006 C CA . SER A 1 263 ? 7.497 -13.574 -3.270 1.00 38.94 263 SER A CA 1
ATOM 2007 C C . SER A 1 263 ? 7.682 -12.227 -3.970 1.00 38.94 263 SER A C 1
ATOM 2009 O O . SER A 1 263 ? 7.009 -11.243 -3.686 1.00 38.94 263 SER A O 1
ATOM 2011 N N . GLY A 1 264 ? 8.576 -12.196 -4.960 1.00 39.91 264 GLY A N 1
ATOM 2012 C CA . GLY A 1 264 ? 8.634 -11.122 -5.962 1.00 39.91 264 GLY A CA 1
ATOM 2013 C C . GLY A 1 264 ? 7.534 -11.213 -7.031 1.00 39.91 264 GLY A C 1
ATOM 2014 O O . GLY A 1 264 ? 7.647 -10.566 -8.072 1.00 39.91 264 GLY A O 1
ATOM 2015 N N . LEU A 1 265 ? 6.509 -12.048 -6.823 1.00 39.00 265 LEU A N 1
ATOM 2016 C CA . LEU A 1 265 ? 5.419 -12.226 -7.776 1.00 39.00 265 LEU A CA 1
ATOM 2017 C C . LEU A 1 265 ? 4.340 -11.153 -7.564 1.00 39.00 265 LEU A C 1
ATOM 2019 O O . LEU A 1 265 ? 4.038 -10.808 -6.420 1.00 39.00 265 LEU A O 1
ATOM 2023 N N . PRO A 1 266 ? 3.760 -10.613 -8.653 1.00 43.47 266 PRO A N 1
ATOM 2024 C CA . PRO A 1 266 ? 2.609 -9.726 -8.561 1.00 43.47 266 PRO A CA 1
ATOM 2025 C C . PRO A 1 266 ? 1.475 -10.437 -7.821 1.00 43.47 266 PRO A C 1
ATOM 2027 O O . PRO A 1 266 ? 1.312 -11.649 -7.959 1.00 43.47 266 PRO A O 1
ATOM 2030 N N . PHE A 1 267 ? 0.689 -9.681 -7.053 1.00 44.72 267 PHE A N 1
ATOM 2031 C CA . PHE A 1 267 ? -0.554 -10.172 -6.463 1.00 44.72 267 PHE A CA 1
ATOM 2032 C C . PHE A 1 267 ? -1.426 -10.761 -7.584 1.00 44.72 267 PHE A C 1
ATOM 2034 O O . PHE A 1 267 ? -1.968 -10.024 -8.410 1.00 44.72 267 PHE A O 1
ATOM 2041 N N . THR A 1 268 ? -1.478 -12.091 -7.683 1.00 40.19 268 THR A N 1
ATOM 2042 C CA . THR A 1 268 ? -2.344 -12.792 -8.629 1.00 40.19 268 THR A CA 1
ATOM 2043 C C . THR A 1 268 ? -3.673 -13.036 -7.945 1.00 40.19 268 THR A C 1
ATOM 2045 O O . THR A 1 268 ? -3.794 -13.931 -7.109 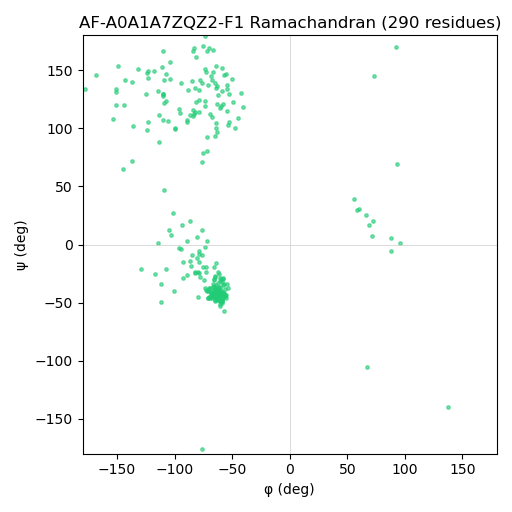1.00 40.19 268 THR A O 1
ATOM 2048 N N . THR A 1 269 ? -4.690 -12.277 -8.327 1.00 39.38 269 THR A N 1
ATOM 2049 C CA . THR A 1 269 ? -6.078 -12.667 -8.109 1.00 39.38 269 THR A CA 1
ATOM 2050 C C . THR A 1 269 ? -6.335 -13.930 -8.931 1.00 39.38 269 THR A C 1
ATOM 2052 O O . THR A 1 269 ? -6.507 -13.910 -10.149 1.00 39.38 269 THR A O 1
ATOM 2055 N N . LEU A 1 270 ? -6.312 -15.090 -8.271 1.00 36.81 270 LEU A N 1
ATOM 2056 C CA . LEU A 1 270 ? -6.801 -16.334 -8.859 1.00 36.81 270 LEU A CA 1
ATOM 2057 C C . LEU A 1 270 ? -8.301 -16.159 -9.125 1.00 36.81 270 LEU A C 1
ATOM 2059 O O . LEU A 1 270 ? -9.140 -16.296 -8.231 1.00 36.81 270 LEU A O 1
ATOM 2063 N N . THR A 1 271 ? -8.628 -15.801 -10.365 1.00 33.12 271 THR A N 1
ATOM 2064 C CA . THR A 1 271 ? -9.997 -15.809 -10.864 1.00 33.12 271 THR A CA 1
ATOM 2065 C C . THR A 1 271 ? -10.510 -17.245 -10.817 1.00 33.12 271 THR A C 1
ATOM 2067 O O . THR A 1 271 ? -9.857 -18.195 -11.248 1.00 33.12 271 THR A O 1
ATOM 2070 N N . ASN A 1 272 ? -11.684 -17.409 -10.213 1.00 31.02 272 ASN A N 1
ATOM 2071 C CA . ASN A 1 272 ? -12.359 -18.684 -10.037 1.00 31.02 272 ASN A CA 1
ATOM 2072 C C . ASN A 1 272 ? -12.890 -19.160 -11.401 1.00 31.02 272 ASN A C 1
ATOM 2074 O O . ASN A 1 272 ? -14.046 -18.942 -11.748 1.00 31.02 272 ASN A O 1
ATOM 2078 N N . GLY A 1 273 ? -12.011 -19.751 -12.203 1.00 28.58 273 GLY A N 1
ATOM 2079 C CA . GLY A 1 273 ? -12.312 -20.344 -13.496 1.00 28.58 273 GLY A CA 1
ATOM 2080 C C . GLY A 1 273 ? -11.585 -21.671 -13.579 1.00 28.58 273 GLY A C 1
ATOM 2081 O O . GLY A 1 273 ? -10.376 -21.716 -13.773 1.00 28.58 273 GLY A O 1
ATOM 2082 N N . LYS A 1 274 ? -12.332 -22.751 -13.368 1.00 25.81 274 LYS A N 1
ATOM 2083 C CA . LYS A 1 274 ? -11.901 -24.141 -13.497 1.00 25.81 274 LYS A CA 1
ATOM 2084 C C . LYS A 1 274 ? -11.152 -24.314 -14.829 1.00 25.81 274 LYS A C 1
ATOM 2086 O O . LYS A 1 274 ? -11.776 -24.397 -15.882 1.00 25.81 274 LYS A O 1
ATOM 2091 N N . ALA A 1 275 ? -9.821 -24.331 -14.791 1.00 27.02 275 ALA A N 1
ATOM 2092 C CA . ALA A 1 275 ? -9.016 -24.736 -15.932 1.00 27.02 275 ALA A CA 1
ATOM 2093 C C . ALA A 1 275 ? -9.176 -26.253 -16.064 1.00 27.02 275 ALA A C 1
ATOM 2095 O O . ALA A 1 275 ? -8.499 -27.031 -15.391 1.00 27.02 275 ALA A O 1
ATOM 2096 N N . GLU A 1 276 ? -10.148 -26.678 -16.868 1.00 23.67 276 GLU A N 1
ATOM 2097 C CA . GLU A 1 276 ? -10.239 -28.065 -17.300 1.00 23.67 276 GLU A CA 1
ATOM 2098 C C . GLU A 1 276 ? -9.002 -28.373 -18.149 1.00 23.67 276 GLU A C 1
ATOM 2100 O O . GLU A 1 276 ? -8.854 -27.922 -19.283 1.00 23.67 276 GLU A O 1
ATOM 2105 N N . ASN A 1 277 ? -8.072 -29.110 -17.543 1.00 25.64 277 ASN A N 1
ATOM 2106 C CA . ASN A 1 277 ? -6.949 -29.732 -18.219 1.00 25.64 277 ASN A CA 1
ATOM 2107 C C . ASN A 1 277 ? -7.485 -30.794 -19.187 1.00 25.64 277 ASN A C 1
ATOM 2109 O O . ASN A 1 277 ? -7.679 -31.944 -18.801 1.00 25.64 277 ASN A O 1
ATOM 2113 N N . ASN A 1 278 ? -7.699 -30.403 -20.439 1.00 27.72 278 ASN A N 1
ATOM 2114 C CA . ASN A 1 278 ? -7.866 -31.330 -21.546 1.00 27.72 278 ASN A CA 1
ATOM 2115 C C . ASN A 1 278 ? -6.685 -31.174 -22.497 1.00 27.72 278 ASN A C 1
ATOM 2117 O O . ASN A 1 278 ? -6.759 -30.424 -23.459 1.00 27.72 278 ASN A O 1
ATOM 2121 N N . ASN A 1 279 ? -5.613 -31.917 -22.231 1.00 26.69 279 ASN A N 1
ATOM 2122 C CA . ASN A 1 279 ? -4.693 -32.379 -23.266 1.00 26.69 279 ASN A CA 1
ATOM 2123 C C . ASN A 1 279 ? -4.327 -33.842 -22.991 1.00 26.69 279 ASN A C 1
ATOM 2125 O O . ASN A 1 279 ? -3.217 -34.178 -22.587 1.00 26.69 279 ASN A O 1
ATOM 2129 N N . GLY A 1 280 ? -5.300 -34.723 -23.219 1.00 27.22 280 GLY A N 1
ATOM 2130 C CA . GLY A 1 280 ? -5.023 -36.096 -23.611 1.00 27.22 280 GLY A CA 1
ATOM 2131 C C . GLY A 1 280 ? -4.937 -36.144 -25.131 1.00 27.22 280 GLY A C 1
ATOM 2132 O O . GLY A 1 280 ? -5.962 -36.044 -25.795 1.00 27.22 280 GLY A O 1
ATOM 2133 N N . LEU A 1 281 ? -3.737 -36.302 -25.689 1.00 25.56 281 LEU A N 1
ATOM 2134 C CA . LEU A 1 281 ? -3.590 -36.813 -27.048 1.00 25.56 281 LEU A CA 1
ATOM 2135 C C . LEU A 1 281 ? -2.344 -37.691 -27.146 1.00 25.56 281 LEU A C 1
ATOM 2137 O O . LEU A 1 281 ? -1.223 -37.308 -26.824 1.00 25.56 281 LEU A O 1
ATOM 2141 N N . SER A 1 282 ? -2.664 -38.922 -27.518 1.00 25.19 282 SER A N 1
ATOM 2142 C CA . SER A 1 282 ? -1.878 -40.139 -27.526 1.00 25.19 282 SER A CA 1
ATOM 2143 C C . SER A 1 282 ? -0.678 -40.064 -28.470 1.00 25.19 282 SER A C 1
ATOM 2145 O O . SER A 1 282 ? -0.806 -39.661 -29.624 1.00 25.19 282 SER A O 1
ATOM 2147 N N . LEU A 1 283 ? 0.472 -40.538 -27.997 1.00 26.16 283 LEU A N 1
ATOM 2148 C CA . LEU A 1 283 ? 1.557 -41.038 -28.837 1.00 26.16 283 LEU A CA 1
ATOM 2149 C C . LEU A 1 283 ? 1.143 -42.403 -29.406 1.00 26.16 283 LEU A C 1
ATOM 2151 O O . LEU A 1 283 ? 0.863 -43.306 -28.621 1.00 26.16 283 LEU A O 1
ATOM 2155 N N . ASN A 1 284 ? 1.140 -42.570 -30.735 1.00 25.03 284 ASN A N 1
ATOM 2156 C CA . ASN A 1 284 ? 1.691 -43.766 -31.392 1.00 25.03 284 ASN A CA 1
ATOM 2157 C C . ASN A 1 284 ? 1.628 -43.737 -32.928 1.00 25.03 284 ASN A C 1
ATOM 2159 O O . ASN A 1 284 ? 0.565 -43.531 -33.503 1.00 25.03 284 ASN A O 1
ATOM 2163 N N . GLY A 1 285 ? 2.774 -44.112 -33.519 1.00 24.84 285 GLY A N 1
ATOM 2164 C CA . GLY A 1 285 ? 2.957 -44.744 -34.837 1.00 24.84 285 GLY A CA 1
ATOM 2165 C C . GLY A 1 285 ? 2.760 -43.846 -36.062 1.00 24.84 285 GLY A C 1
ATOM 2166 O O . GLY A 1 285 ? 1.894 -42.993 -36.087 1.00 24.84 285 GLY A O 1
ATOM 2167 N N . SER A 1 286 ? 3.481 -43.982 -37.167 1.00 26.73 286 SER A N 1
ATOM 2168 C CA . SER A 1 286 ? 4.542 -44.891 -37.592 1.00 26.73 286 SER A CA 1
ATOM 2169 C C . SER A 1 286 ? 5.114 -44.282 -38.872 1.00 26.73 286 SER A C 1
ATOM 2171 O O . SER A 1 286 ? 4.375 -43.702 -39.667 1.00 26.73 286 SER A O 1
ATOM 2173 N N . LEU A 1 287 ? 6.419 -44.447 -39.075 1.00 28.50 287 LEU A N 1
ATOM 2174 C CA . LEU A 1 287 ? 7.101 -44.191 -40.338 1.00 28.50 287 LEU A CA 1
ATOM 2175 C C . LEU A 1 287 ? 6.392 -44.872 -41.518 1.00 28.50 287 LEU A C 1
ATOM 2177 O O . LEU A 1 287 ? 6.007 -46.032 -41.397 1.00 28.50 287 LEU A O 1
ATOM 2181 N N . HIS A 1 288 ? 6.359 -44.201 -42.672 1.00 29.45 288 HIS A N 1
ATOM 2182 C CA . HIS A 1 288 ? 6.683 -44.842 -43.946 1.00 29.45 288 HIS A CA 1
ATOM 2183 C C . HIS A 1 288 ? 7.262 -43.833 -44.947 1.00 29.45 288 HIS A C 1
ATOM 2185 O O . HIS A 1 288 ? 6.629 -42.848 -45.318 1.00 29.45 288 HIS A O 1
ATOM 2191 N N . HIS A 1 289 ? 8.491 -44.137 -45.363 1.00 28.28 289 HIS A N 1
ATOM 2192 C CA . HIS A 1 289 ? 9.190 -43.604 -46.526 1.00 28.28 289 HIS A CA 1
ATOM 2193 C C . HIS A 1 289 ? 8.395 -43.799 -47.822 1.00 28.28 289 HIS A C 1
ATOM 2195 O O . HIS A 1 289 ? 7.817 -44.867 -48.036 1.00 28.28 289 HIS A O 1
ATOM 2201 N N . LYS A 1 290 ? 8.536 -42.832 -48.731 1.00 24.14 290 LYS A N 1
ATOM 2202 C CA . LYS A 1 290 ? 8.857 -43.066 -50.145 1.00 24.14 290 LYS A CA 1
ATOM 2203 C C . LYS A 1 290 ? 9.568 -41.824 -50.691 1.00 24.14 290 LYS A C 1
ATOM 2205 O O . LYS A 1 290 ? 8.948 -40.774 -50.822 1.00 24.14 290 LYS A O 1
ATOM 2210 N N . GLU A 1 291 ? 10.867 -41.963 -50.926 1.00 31.56 291 GLU A N 1
ATOM 2211 C CA . GLU A 1 291 ? 11.578 -41.195 -51.951 1.00 31.56 291 GLU A CA 1
ATOM 2212 C C . GLU A 1 291 ? 11.328 -41.871 -53.310 1.00 31.56 291 GLU A C 1
ATOM 2214 O O . GLU A 1 291 ? 10.902 -43.034 -53.360 1.00 31.56 291 GLU A O 1
ATOM 2219 N N . GLU A 1 292 ? 11.566 -41.125 -54.385 1.00 28.02 292 GLU A N 1
ATOM 2220 C CA . GLU A 1 292 ? 11.965 -41.706 -55.673 1.00 28.02 292 GLU A CA 1
ATOM 2221 C C . GLU A 1 292 ? 13.301 -42.452 -55.552 1.00 28.02 292 GLU A C 1
ATOM 2223 O O . GLU A 1 292 ? 14.157 -42.009 -54.752 1.00 28.02 292 GLU A O 1
#

Mean predicted aligned error: 10.61 Å

Sequence (292 aa):
RLWMALKDTVRWAYNGTTWKEVVWHTTSQLYTNMTVEFLPVYNPSEEEKKDPGLYADNVQKLMAKALGVPATDYVMEGRLPVSLQGGLSLPVYSPGRKALSLLRKNGLGAEEVKVALNRMLDRCGPGGQGSKASADELASILSLADKQPAVDVCGFYSKDETVDLSQVYFSVSAVSGLTSFSALLHSAFTMFDRDGKGSLSAEELSDLMGALLGHPQHGVAALYAEASRQGRLTEGSLLKVLTTHPTYQRVVNEYLHPEGAESGLPFTTLTNGKAENNNGLSLNGSLHHKEE

Organism: Nothobranchius furzeri (NCBI:txid105023)

Solvent-accessible surface area (backbone atoms only — not comparable to full-atom values): 17280 Å² total; per-residue (Å²): 130,87,76,69,74,72,83,64,72,80,67,87,49,89,90,45,80,52,71,67,56,32,50,51,55,50,72,70,44,92,71,82,92,79,85,86,82,88,74,80,88,82,77,77,52,80,65,30,72,75,32,69,65,60,39,51,53,51,51,46,42,51,52,19,60,74,71,74,44,84,67,74,78,62,44,75,60,89,80,43,50,21,36,71,52,68,46,40,58,42,48,48,70,46,32,19,55,54,39,49,53,51,44,43,76,72,71,41,50,74,66,55,47,50,54,27,38,50,54,37,51,58,30,51,39,98,89,42,84,48,41,65,35,41,31,69,55,44,15,60,59,62,68,51,95,55,54,63,67,26,44,55,42,26,60,56,70,27,94,52,78,41,30,54,34,58,30,54,35,37,8,27,41,45,33,61,61,83,51,56,69,69,60,49,50,51,54,43,48,62,66,46,26,81,80,71,72,70,44,52,54,70,67,37,47,21,53,42,52,11,20,48,54,28,40,86,47,85,40,46,63,60,50,46,50,64,23,25,70,92,51,75,30,25,67,69,39,41,54,47,39,40,66,67,36,78,65,42,22,46,48,48,68,63,71,36,40,46,75,64,93,86,72,93,64,62,78,72,81,80,69,96,63,88,77,79,85,79,82,89,78,83,90,79,87,77,91,79,89,81,79,136

Secondary structure (DSSP, 8-state):
--------SS---TTPPPHHHHHHHHHT-S--------PPPP---TTTTT-HHHHHHHHHHHHHHHHT-----EEEETTEEEEEETTEEEESS-HHHHHHHHHHHTT--HHHHHHHHHHHHHHHSTTSS-SEEEHHHHHHHHT-SSSHHHHHHHHHH-SSSEEEHHHHHHHHHHHHSSS-HHHHHHHHHHHH-TT--SS--HHHHHHHHHHHHTS----THHHHHHHTTTSS--HHHHHHHHHHSHHHHHIIIIISPPPPS---S---------------------------

Nearest PDB structures (foldseek):
  3ll8-assembly3_B  TM=3.564E-01  e=4.603E-02  Homo sapiens
  3ll8-assembly2_D  TM=3.295E-01  e=1.906E-01  Homo sapiens
  8g2z-assembly1_3B  TM=2.775E-01  e=6.069E-01  Tetrahymena thermophila CU428
  8act-assembly1_F  TM=3.343E-01  e=2.513E+00  Homo sapiens

pLDDT: mean 81.5, std 21.06, range [23.67, 97.12]

Radius of gyration: 24.14 Å; Cα contacts (8 Å, |Δi|>4): 325; chains: 1; bounding box: 53×63×76 Å